Protein AF-A0A1S9P8V3-F1 (afdb_monomer_lite)

Sequence (196 aa):
MLFIDELNHFLSVHHIDFFKDIILPGITLDKVIALTALIYAIRSYIANSKLARINFSYQINNAHRDIWSKTYNDTGLKEVTNPNADITNITKEQRRFVVFILLNNEISYDAFIKGIHDYTLASQKDTGDFFNLPIPDAVWSVAKEYYEPEFVTFIDGTKSLAKLKNFKPKSLRQKIFYRLRSKVRKILLKLGNRLK

Foldseek 3Di:
DVVVVVVVVVCVVVVVVVVVVVPDPPDDPVNVVVVVVVVVVVVVVVVVLLVQLVVLVVVLVVLVCVLVVVCVVDVLCVLLVDLPRDQVDQDPVNLVSLVSVLVSLVSQVVCVLVVSHPCDLVNLLVLLSSCLRRSSVSSCVVCVVVDDPVSNCSSVQSVDPVNSVPDDNPDPVVVVVVVVVVVVVVVVVVVVVVVD

Structure (mmCIF, N/CA/C/O backbone):
data_AF-A0A1S9P8V3-F1
#
_entry.id   AF-A0A1S9P8V3-F1
#
loop_
_atom_site.group_PDB
_atom_site.id
_atom_site.type_symbol
_atom_site.label_atom_id
_atom_site.label_alt_id
_atom_site.label_comp_id
_atom_site.label_asym_id
_atom_site.label_entity_id
_atom_site.label_seq_id
_atom_site.pdbx_PDB_ins_code
_atom_site.Cartn_x
_atom_site.Cartn_y
_atom_site.Cartn_z
_atom_site.occupancy
_atom_site.B_iso_or_equiv
_atom_site.auth_seq_id
_atom_site.auth_comp_id
_atom_site.auth_asym_id
_atom_site.auth_atom_id
_atom_site.pdbx_PDB_model_num
ATOM 1 N N . MET A 1 1 ? 0.474 -3.107 -51.330 1.00 48.47 1 MET A N 1
ATOM 2 C CA . MET A 1 1 ? 0.935 -2.109 -52.317 1.00 48.47 1 MET A CA 1
ATOM 3 C C . MET A 1 1 ? 0.807 -0.689 -51.763 1.00 48.47 1 MET A C 1
ATOM 5 O O . MET A 1 1 ? 1.818 -0.016 -51.704 1.00 48.47 1 MET A O 1
ATOM 9 N N . LEU A 1 2 ? -0.342 -0.309 -51.184 1.00 47.53 2 LEU A N 1
ATOM 10 C CA . LEU A 1 2 ? -0.591 1.012 -50.563 1.00 47.53 2 LEU A CA 1
ATOM 11 C C . LEU A 1 2 ? 0.429 1.485 -49.498 1.00 47.53 2 LEU A C 1
ATOM 13 O O . LEU A 1 2 ? 0.776 2.658 -49.471 1.00 47.53 2 LEU A O 1
ATOM 17 N N . PHE A 1 3 ? 0.969 0.588 -48.665 1.00 39.34 3 PHE A N 1
ATOM 18 C CA . PHE A 1 3 ? 1.933 0.966 -47.616 1.00 39.34 3 PHE A CA 1
ATOM 19 C C . PHE A 1 3 ? 3.312 1.375 -48.165 1.00 39.34 3 PHE A C 1
ATOM 21 O O . PHE A 1 3 ? 4.031 2.134 -47.526 1.00 39.34 3 PHE A O 1
ATOM 28 N N . ILE A 1 4 ? 3.692 0.874 -49.346 1.00 47.56 4 ILE A N 1
ATOM 29 C CA . ILE A 1 4 ? 4.976 1.211 -49.982 1.00 47.56 4 ILE A CA 1
ATOM 30 C C . ILE A 1 4 ? 4.897 2.613 -50.600 1.00 47.56 4 ILE A C 1
ATOM 32 O O . ILE A 1 4 ? 5.858 3.373 -50.511 1.00 47.56 4 ILE A O 1
ATOM 36 N N . ASP A 1 5 ? 3.740 2.983 -51.150 1.00 52.56 5 ASP A N 1
ATOM 37 C CA . ASP A 1 5 ? 3.532 4.289 -51.779 1.00 52.56 5 ASP A CA 1
ATOM 38 C C . ASP A 1 5 ? 3.414 5.418 -50.742 1.00 52.56 5 ASP A C 1
ATOM 40 O O . ASP A 1 5 ? 4.026 6.473 -50.912 1.00 52.56 5 ASP A O 1
ATOM 44 N N . GLU A 1 6 ? 2.733 5.178 -49.613 1.00 52.50 6 GLU A N 1
ATOM 45 C CA . GLU A 1 6 ? 2.702 6.125 -48.486 1.00 52.50 6 GLU A CA 1
ATOM 46 C C . GLU A 1 6 ? 4.087 6.312 -47.850 1.00 52.50 6 GLU A C 1
ATOM 48 O O . GLU A 1 6 ? 4.472 7.434 -47.507 1.00 52.50 6 GLU A O 1
ATOM 53 N N . LEU A 1 7 ? 4.874 5.234 -47.748 1.00 48.69 7 LEU A N 1
ATOM 54 C CA . LEU A 1 7 ? 6.244 5.296 -47.243 1.00 48.69 7 LEU A CA 1
ATOM 55 C C . LEU A 1 7 ? 7.149 6.080 -48.204 1.00 48.69 7 LEU A C 1
ATOM 57 O O . LEU A 1 7 ? 7.902 6.943 -47.763 1.00 48.69 7 LEU A O 1
ATOM 61 N N . ASN A 1 8 ? 7.047 5.845 -49.513 1.00 52.22 8 ASN A N 1
ATOM 62 C CA . ASN A 1 8 ? 7.826 6.574 -50.517 1.00 52.22 8 ASN A CA 1
ATOM 63 C C . ASN A 1 8 ? 7.486 8.069 -50.543 1.00 52.22 8 ASN A C 1
ATOM 65 O O . ASN A 1 8 ? 8.391 8.897 -50.649 1.00 52.22 8 ASN A O 1
ATOM 69 N N . HIS A 1 9 ? 6.209 8.422 -50.380 1.00 63.12 9 HIS A N 1
ATOM 70 C CA . HIS A 1 9 ? 5.783 9.816 -50.287 1.00 63.12 9 HIS A CA 1
ATOM 71 C C . HIS A 1 9 ? 6.314 10.494 -49.015 1.00 63.12 9 HIS A C 1
ATOM 73 O O . HIS A 1 9 ? 6.874 11.586 -49.079 1.00 63.12 9 HIS A O 1
ATOM 79 N N . PHE A 1 10 ? 6.234 9.825 -47.860 1.00 58.25 10 PHE A N 1
ATOM 80 C CA . PHE A 1 10 ? 6.794 10.336 -46.605 1.00 58.25 10 PHE A CA 1
ATOM 81 C C . PHE A 1 10 ? 8.318 10.542 -46.689 1.00 58.25 10 PHE A C 1
ATOM 83 O O . PHE A 1 10 ? 8.845 11.557 -46.229 1.00 58.25 10 PHE A O 1
ATOM 90 N N . LEU A 1 11 ? 9.034 9.607 -47.321 1.00 54.47 11 LEU A N 1
ATOM 91 C CA . LEU A 1 11 ? 10.485 9.684 -47.496 1.00 54.47 11 LEU A CA 1
ATOM 92 C C . LEU A 1 11 ? 10.908 10.799 -48.472 1.00 54.47 11 LEU A C 1
ATOM 94 O O . LEU A 1 11 ? 11.937 11.441 -48.238 1.00 54.47 11 LEU A O 1
ATOM 98 N N . SER A 1 12 ? 10.113 11.079 -49.516 1.00 60.66 12 SER A N 1
ATOM 99 C CA . SER A 1 12 ? 10.387 12.177 -50.457 1.00 60.66 12 SER A CA 1
ATOM 100 C C . SER A 1 12 ? 10.084 13.552 -49.858 1.00 60.66 12 SER A C 1
ATOM 102 O O . SER A 1 12 ? 10.821 14.504 -50.102 1.00 60.66 12 SER A O 1
ATOM 104 N N . VAL A 1 13 ? 9.027 13.663 -49.044 1.00 65.25 13 VAL A N 1
ATOM 105 C CA . VAL A 1 13 ? 8.622 14.915 -48.376 1.00 65.25 13 VAL A CA 1
ATOM 106 C C . VAL A 1 13 ? 9.644 15.358 -47.320 1.00 65.25 13 VAL A C 1
ATOM 108 O O . VAL A 1 13 ? 9.805 16.552 -47.079 1.00 65.25 13 VAL A O 1
ATOM 111 N N . HIS A 1 14 ? 10.383 14.421 -46.720 1.00 56.38 14 HIS A N 1
ATOM 112 C CA . HIS A 1 14 ? 11.370 14.711 -45.675 1.00 56.38 14 HIS A CA 1
ATOM 113 C C . HIS A 1 14 ? 12.834 14.751 -46.155 1.00 56.38 14 HIS A C 1
ATOM 115 O O . HIS A 1 14 ? 13.737 14.717 -45.321 1.00 56.38 14 HIS A O 1
ATOM 121 N N . HIS A 1 15 ? 13.087 14.851 -47.469 1.00 54.41 15 HIS A N 1
ATOM 122 C CA . HIS A 1 15 ? 14.439 14.907 -48.058 1.00 54.41 15 HIS A CA 1
ATOM 123 C C . HIS A 1 15 ? 15.379 13.786 -47.563 1.00 54.41 15 HIS A C 1
ATOM 125 O O . HIS A 1 15 ? 16.566 14.000 -47.308 1.00 54.41 15 HIS A O 1
ATOM 131 N N . ILE A 1 16 ? 14.863 12.557 -47.447 1.00 52.81 16 ILE A N 1
ATOM 132 C CA . ILE A 1 16 ? 15.642 11.385 -47.003 1.00 52.81 16 ILE A CA 1
ATOM 133 C C . ILE A 1 16 ? 16.546 10.831 -48.131 1.00 52.81 16 ILE A C 1
ATOM 135 O O . ILE A 1 16 ? 17.280 9.868 -47.925 1.00 52.81 16 ILE A O 1
ATOM 139 N N . ASP A 1 17 ? 16.616 11.484 -49.297 1.00 53.38 17 ASP A N 1
ATOM 140 C CA . ASP A 1 17 ? 17.660 11.210 -50.301 1.00 53.38 17 ASP A CA 1
ATOM 141 C C . ASP A 1 17 ? 19.080 11.432 -49.749 1.00 53.38 17 ASP A C 1
ATOM 143 O O . ASP A 1 17 ? 20.003 10.732 -50.154 1.00 53.38 17 ASP A O 1
ATOM 147 N N . PHE A 1 18 ? 19.238 12.281 -48.725 1.00 50.50 18 PHE A N 1
ATOM 148 C CA . PHE A 1 18 ? 20.492 12.450 -47.977 1.00 50.50 18 PHE A CA 1
ATOM 149 C C . PHE A 1 18 ? 21.034 11.138 -47.382 1.00 50.50 18 PHE A C 1
ATOM 151 O O . PHE A 1 18 ? 22.241 10.971 -47.219 1.00 50.50 18 PHE A O 1
ATOM 158 N N . PHE A 1 19 ? 20.162 10.175 -47.066 1.00 47.25 19 PHE A N 1
ATOM 159 C CA . PHE A 1 19 ? 20.601 8.900 -46.509 1.00 47.25 19 PHE A CA 1
ATOM 160 C C . PHE A 1 19 ? 21.121 7.933 -47.573 1.00 47.25 19 PHE A C 1
ATOM 162 O O . PHE A 1 19 ? 21.928 7.080 -47.222 1.00 47.25 19 PHE A O 1
ATOM 169 N N . LYS A 1 20 ? 20.746 8.068 -48.855 1.00 50.69 20 LYS A N 1
ATOM 170 C CA . LYS A 1 20 ? 21.277 7.193 -49.919 1.00 50.69 20 LYS A CA 1
ATOM 171 C C . LYS A 1 20 ? 22.797 7.315 -50.051 1.00 50.69 20 LYS A C 1
ATOM 173 O O . LYS A 1 20 ? 23.456 6.295 -50.215 1.00 50.69 20 LYS A O 1
ATOM 178 N N . ASP A 1 21 ? 23.332 8.519 -49.863 1.00 51.75 21 ASP A N 1
ATOM 179 C CA . ASP A 1 21 ? 24.773 8.796 -49.952 1.00 51.75 21 ASP A CA 1
ATOM 180 C C . ASP A 1 21 ? 25.533 8.523 -48.636 1.00 51.75 21 ASP A C 1
ATOM 182 O O . ASP A 1 21 ? 26.761 8.455 -48.623 1.00 51.75 21 ASP A O 1
ATOM 186 N N . ILE A 1 22 ? 24.817 8.337 -47.518 1.00 51.00 22 ILE A N 1
ATOM 187 C CA . ILE A 1 22 ? 25.381 8.073 -46.175 1.00 51.00 22 ILE A CA 1
ATOM 188 C C . ILE A 1 22 ? 25.312 6.590 -45.795 1.00 51.00 22 ILE A C 1
ATOM 190 O O . ILE A 1 22 ? 26.001 6.138 -44.873 1.00 51.00 22 ILE A O 1
ATOM 194 N N . ILE A 1 23 ? 24.496 5.804 -46.497 1.00 51.72 23 ILE A N 1
ATOM 195 C CA . ILE A 1 23 ? 24.430 4.359 -46.308 1.00 51.72 23 ILE A CA 1
ATOM 196 C C . ILE A 1 23 ? 25.767 3.760 -46.759 1.00 51.72 23 ILE A C 1
ATOM 198 O O . ILE A 1 23 ? 26.072 3.673 -47.945 1.00 51.72 23 ILE A O 1
ATOM 202 N N . LEU A 1 24 ? 26.569 3.350 -45.770 1.00 54.28 24 LEU A N 1
ATOM 203 C CA . LEU A 1 24 ? 27.807 2.593 -45.953 1.00 54.28 24 LEU A CA 1
ATOM 204 C C . LEU A 1 24 ? 27.615 1.518 -47.041 1.00 54.28 24 LEU A C 1
ATOM 206 O O . LEU A 1 24 ? 26.623 0.777 -46.976 1.00 54.28 24 LEU A O 1
ATOM 210 N N . PRO A 1 25 ? 28.543 1.385 -48.007 1.00 56.62 25 PRO A N 1
ATOM 211 C CA . PRO A 1 25 ? 28.417 0.390 -49.065 1.00 56.62 25 PRO A CA 1
ATOM 212 C C . PRO A 1 25 ? 28.226 -1.006 -48.449 1.00 56.62 25 PRO A C 1
ATOM 214 O O . PRO A 1 25 ? 29.063 -1.477 -47.681 1.00 56.62 25 PRO A O 1
ATOM 217 N N . GLY A 1 26 ? 27.089 -1.647 -48.751 1.00 64.81 26 GLY A N 1
ATOM 218 C CA . GLY A 1 26 ? 26.729 -2.987 -48.258 1.00 64.81 26 GLY A CA 1
ATOM 219 C C . GLY A 1 26 ? 25.525 -3.069 -47.302 1.00 64.81 26 GLY A C 1
ATOM 220 O O . GLY A 1 26 ? 25.097 -4.177 -46.955 1.00 64.81 26 GLY A O 1
ATOM 221 N N . ILE A 1 27 ? 24.929 -1.944 -46.887 1.00 68.50 27 ILE A N 1
ATOM 222 C CA . ILE A 1 27 ? 23.675 -1.941 -46.111 1.00 68.50 27 ILE A CA 1
ATOM 223 C C . ILE A 1 27 ? 22.489 -1.696 -47.057 1.00 68.50 27 ILE A C 1
ATOM 225 O O . ILE A 1 27 ? 22.424 -0.682 -47.737 1.00 68.50 27 ILE A O 1
ATOM 229 N N . THR A 1 28 ? 21.536 -2.631 -47.113 1.00 81.94 28 THR A N 1
ATOM 230 C CA . THR A 1 28 ? 20.320 -2.494 -47.932 1.00 81.94 28 THR A CA 1
ATOM 231 C C . THR A 1 28 ? 19.285 -1.597 -47.245 1.00 81.94 28 THR A C 1
ATOM 233 O O . THR A 1 28 ? 19.220 -1.556 -46.014 1.00 81.94 28 THR A O 1
ATOM 236 N N . LEU A 1 29 ? 18.445 -0.908 -48.027 1.00 77.75 29 LEU A N 1
ATOM 237 C CA . LEU A 1 29 ? 17.371 -0.035 -47.526 1.00 77.75 29 LEU A CA 1
ATOM 238 C C . LEU A 1 29 ? 16.463 -0.749 -46.506 1.00 77.75 29 LEU A C 1
ATOM 240 O O . LEU A 1 29 ? 16.144 -0.185 -45.460 1.00 77.75 29 LEU A O 1
ATOM 244 N N . ASP A 1 30 ? 16.149 -2.024 -46.744 1.00 76.75 30 ASP A N 1
ATOM 245 C CA . ASP A 1 30 ? 15.343 -2.850 -45.836 1.00 76.75 30 ASP A CA 1
ATOM 246 C C . ASP A 1 30 ? 15.961 -2.973 -44.437 1.00 76.75 30 ASP A C 1
ATOM 248 O O . ASP A 1 30 ? 15.248 -2.957 -43.434 1.00 76.75 30 ASP A O 1
ATOM 252 N N . LYS A 1 31 ? 17.299 -3.043 -44.340 1.00 76.81 31 LYS A N 1
ATOM 253 C CA . LYS A 1 31 ? 18.004 -3.092 -43.048 1.00 76.81 31 LYS A CA 1
ATOM 254 C C . LYS A 1 31 ? 17.884 -1.765 -42.303 1.00 76.81 31 LYS A C 1
ATOM 256 O O . LYS A 1 31 ? 17.758 -1.774 -41.080 1.00 76.81 31 LYS A O 1
ATOM 261 N N . VAL A 1 32 ? 17.901 -0.640 -43.021 1.00 79.94 32 VAL A N 1
ATOM 262 C CA . VAL A 1 32 ? 17.713 0.694 -42.432 1.00 79.94 32 VAL A CA 1
ATOM 263 C C . VAL A 1 32 ? 16.287 0.837 -41.900 1.00 79.94 32 VAL A C 1
ATOM 265 O O . VAL A 1 32 ? 16.118 1.241 -40.753 1.00 79.94 32 VAL A O 1
ATOM 268 N N . ILE A 1 33 ? 15.278 0.431 -42.677 1.00 82.62 33 ILE A N 1
ATOM 269 C CA . ILE A 1 33 ? 13.864 0.446 -42.262 1.00 82.62 33 ILE A CA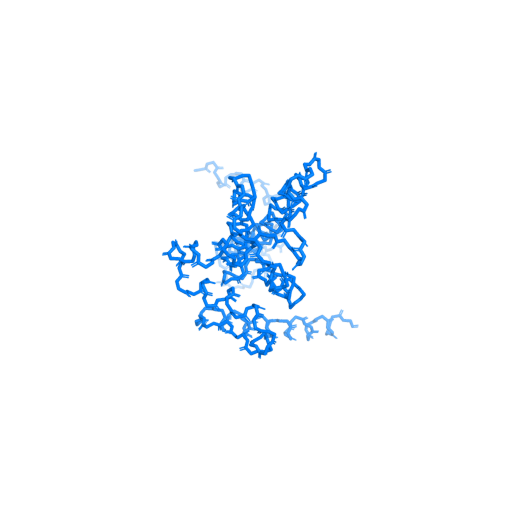 1
ATOM 270 C C . ILE A 1 33 ? 13.634 -0.471 -41.053 1.00 82.62 33 ILE A C 1
ATOM 272 O O . ILE A 1 33 ? 13.001 -0.073 -40.076 1.00 82.62 33 ILE A O 1
ATOM 276 N N . ALA A 1 34 ? 14.181 -1.690 -41.073 1.00 82.38 34 ALA A N 1
ATOM 277 C CA . ALA A 1 34 ? 14.064 -2.615 -39.949 1.00 82.38 34 ALA A CA 1
ATOM 278 C C . ALA A 1 34 ? 14.708 -2.045 -38.674 1.00 82.38 34 ALA A C 1
ATOM 280 O O . ALA A 1 34 ? 14.136 -2.144 -37.586 1.00 82.38 34 ALA A O 1
ATOM 281 N N . LEU A 1 35 ? 15.876 -1.405 -38.799 1.00 81.38 35 LEU A N 1
ATOM 282 C CA . LEU A 1 35 ? 16.569 -0.785 -37.672 1.00 81.38 35 LEU A CA 1
ATOM 283 C C . LEU A 1 35 ? 15.791 0.411 -37.106 1.00 81.38 35 LEU A C 1
ATOM 285 O O . LEU A 1 35 ? 15.656 0.525 -35.887 1.00 81.38 35 LEU A O 1
ATOM 289 N N . THR A 1 36 ? 15.257 1.289 -37.957 1.00 79.62 36 THR A N 1
ATOM 290 C CA . THR A 1 36 ? 14.471 2.448 -37.506 1.00 79.62 36 THR A CA 1
ATOM 291 C C . THR A 1 36 ? 13.159 2.019 -36.854 1.00 79.62 36 THR A C 1
ATOM 293 O O . THR A 1 36 ? 12.837 2.514 -35.771 1.00 79.62 36 THR A O 1
ATOM 296 N N . ALA A 1 37 ? 12.453 1.040 -37.429 1.00 85.00 37 ALA A N 1
ATOM 297 C CA . ALA A 1 37 ? 11.252 0.454 -36.837 1.00 85.00 37 ALA A CA 1
ATOM 298 C C . ALA A 1 37 ? 11.545 -0.182 -35.469 1.00 85.00 37 ALA A C 1
ATOM 300 O O . ALA A 1 37 ? 10.805 0.044 -34.509 1.00 85.00 37 ALA A O 1
ATOM 301 N N . LEU A 1 38 ? 12.661 -0.910 -35.338 1.00 84.50 38 LEU A N 1
ATOM 302 C CA . LEU A 1 38 ? 13.085 -1.502 -34.069 1.00 84.50 38 LEU A CA 1
ATOM 303 C C . LEU A 1 38 ? 13.387 -0.430 -33.011 1.00 84.50 38 LEU A C 1
ATOM 305 O O . LEU A 1 38 ? 12.933 -0.540 -31.871 1.00 84.50 38 LEU A O 1
ATOM 309 N N . ILE A 1 39 ? 14.110 0.633 -33.376 1.00 83.31 39 ILE A N 1
ATOM 310 C CA . ILE A 1 39 ? 14.402 1.753 -32.468 1.00 83.31 39 ILE A CA 1
ATOM 311 C C . ILE A 1 39 ? 13.103 2.438 -32.026 1.00 83.31 39 ILE A C 1
ATOM 313 O O . ILE A 1 39 ? 12.933 2.718 -30.835 1.00 83.31 39 ILE A O 1
ATOM 317 N N . TYR A 1 40 ? 12.175 2.684 -32.954 1.00 90.06 40 TYR A N 1
ATOM 318 C CA . TYR A 1 40 ? 10.876 3.274 -32.644 1.00 90.06 40 TYR A CA 1
ATOM 319 C C . TYR A 1 40 ? 10.061 2.382 -31.700 1.00 90.06 40 TYR A C 1
ATOM 321 O O . TYR A 1 40 ? 9.584 2.866 -30.673 1.00 90.06 40 TYR A O 1
ATOM 329 N N . ALA A 1 41 ? 9.973 1.078 -31.979 1.00 86.81 41 ALA A N 1
ATOM 330 C CA . ALA A 1 41 ? 9.270 0.113 -31.138 1.00 86.81 41 ALA A CA 1
ATOM 331 C C . ALA A 1 41 ? 9.847 0.074 -29.714 1.00 86.81 41 ALA A C 1
ATOM 333 O O . ALA A 1 41 ? 9.096 0.133 -28.740 1.00 86.81 41 ALA A O 1
ATOM 334 N N . ILE A 1 42 ? 11.178 0.072 -29.573 1.00 82.44 42 ILE A N 1
ATOM 335 C CA . ILE A 1 42 ? 11.845 0.125 -28.265 1.00 82.44 42 ILE A CA 1
ATOM 336 C C . ILE A 1 42 ? 11.508 1.430 -27.529 1.00 82.44 42 ILE A C 1
ATOM 338 O O . ILE A 1 42 ? 11.153 1.398 -26.348 1.00 82.44 42 ILE A O 1
ATOM 342 N N . ARG A 1 43 ? 11.592 2.591 -28.197 1.00 83.50 43 ARG A N 1
ATOM 343 C CA . ARG A 1 43 ? 11.261 3.887 -27.573 1.00 83.50 43 ARG A CA 1
ATOM 344 C C . ARG A 1 43 ? 9.794 3.960 -27.162 1.00 83.50 43 ARG A C 1
ATOM 346 O O . ARG A 1 43 ? 9.514 4.404 -26.049 1.00 83.50 43 ARG A O 1
ATOM 353 N N . SER A 1 44 ? 8.893 3.499 -28.026 1.00 83.31 44 SER A N 1
ATOM 354 C CA . SER A 1 44 ? 7.455 3.429 -27.769 1.00 83.31 44 SER A CA 1
ATOM 355 C C . SER A 1 44 ? 7.157 2.530 -26.568 1.00 83.31 44 SER A C 1
ATOM 357 O O . SER A 1 44 ? 6.507 2.964 -25.620 1.00 83.31 44 SER A O 1
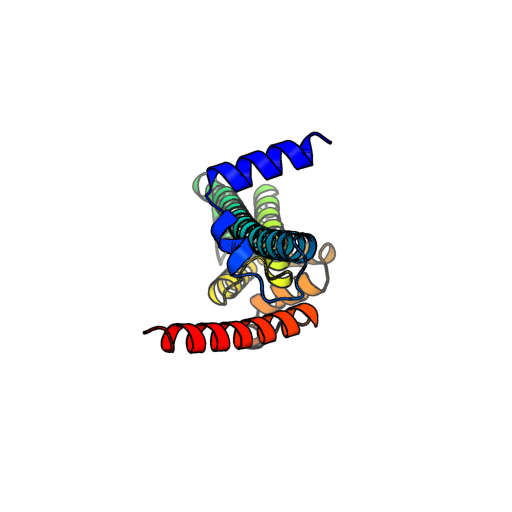ATOM 359 N N . TYR A 1 45 ? 7.750 1.334 -26.515 1.00 82.50 45 TYR A N 1
ATOM 360 C CA . TYR A 1 45 ? 7.617 0.420 -25.380 1.00 82.50 45 TYR A CA 1
ATOM 361 C C . TYR A 1 45 ? 8.100 1.043 -24.060 1.00 82.50 45 TYR A C 1
ATOM 363 O O . TYR A 1 45 ? 7.418 0.954 -23.034 1.00 82.50 45 TYR A O 1
ATOM 371 N N . ILE A 1 46 ? 9.254 1.722 -24.073 1.00 76.94 46 ILE A N 1
ATOM 372 C CA . ILE A 1 46 ? 9.792 2.410 -22.889 1.00 76.94 46 ILE A CA 1
ATOM 373 C C . ILE A 1 46 ? 8.873 3.558 -22.452 1.00 76.94 46 ILE A C 1
ATOM 375 O O . ILE A 1 46 ? 8.624 3.716 -21.255 1.00 76.94 46 ILE A O 1
ATOM 379 N N . ALA A 1 47 ? 8.385 4.372 -23.390 1.00 78.69 47 ALA A N 1
ATOM 380 C CA . ALA A 1 47 ? 7.482 5.482 -23.098 1.00 78.69 47 ALA A CA 1
ATOM 381 C C . ALA A 1 47 ? 6.149 4.982 -22.525 1.00 78.69 47 ALA A C 1
ATOM 383 O O . ALA A 1 47 ? 5.725 5.453 -21.469 1.00 78.69 47 ALA A O 1
ATOM 384 N N . ASN A 1 48 ? 5.554 3.964 -23.148 1.00 82.75 48 ASN A N 1
ATOM 385 C CA . ASN A 1 48 ? 4.308 3.358 -22.692 1.00 82.75 48 ASN A CA 1
ATOM 386 C C . ASN A 1 48 ? 4.456 2.745 -21.291 1.00 82.75 48 ASN A C 1
ATOM 388 O O . ASN A 1 48 ? 3.627 2.967 -20.413 1.00 82.75 48 ASN A O 1
ATOM 392 N N . SER A 1 49 ? 5.579 2.069 -21.030 1.00 78.44 49 SER A N 1
ATOM 393 C CA . SER A 1 49 ? 5.890 1.533 -19.700 1.00 78.44 49 SER A CA 1
ATOM 394 C C . SER A 1 49 ? 5.986 2.634 -18.636 1.00 78.44 49 SER A C 1
ATOM 396 O O . SER A 1 49 ? 5.561 2.434 -17.500 1.00 78.44 49 SER A O 1
ATOM 398 N N . LYS A 1 50 ? 6.533 3.812 -18.968 1.00 77.94 50 LYS A N 1
ATOM 399 C CA . LYS A 1 50 ? 6.579 4.954 -18.036 1.00 77.94 50 LYS A CA 1
ATOM 400 C C . LYS A 1 50 ? 5.188 5.522 -17.761 1.00 77.94 50 LYS A C 1
ATOM 402 O O . LYS A 1 50 ? 4.875 5.773 -16.600 1.00 77.94 50 LYS A O 1
ATOM 407 N N . LEU A 1 51 ? 4.369 5.698 -18.798 1.00 82.81 51 LEU A N 1
ATOM 408 C CA . LEU A 1 51 ? 2.999 6.195 -18.655 1.00 82.81 51 LEU A CA 1
ATOM 409 C C . LEU A 1 51 ? 2.148 5.249 -17.809 1.00 82.81 51 LEU A C 1
ATOM 411 O O . LEU A 1 51 ? 1.491 5.702 -16.877 1.00 82.81 51 LEU A O 1
ATOM 415 N N . ALA A 1 52 ? 2.244 3.939 -18.049 1.00 81.00 52 ALA A N 1
ATOM 416 C CA . ALA A 1 52 ? 1.570 2.939 -17.230 1.00 81.00 52 ALA A CA 1
ATOM 417 C C . ALA A 1 52 ? 1.937 3.089 -15.745 1.00 81.00 52 ALA A C 1
ATOM 419 O O . ALA A 1 52 ? 1.055 3.135 -14.895 1.00 81.00 52 ALA A O 1
ATOM 420 N N . ARG A 1 53 ? 3.225 3.255 -15.416 1.00 82.94 53 ARG A N 1
ATOM 421 C CA . ARG A 1 53 ? 3.681 3.441 -14.023 1.00 82.94 53 ARG A CA 1
ATOM 422 C C . ARG A 1 53 ? 3.125 4.699 -13.360 1.00 82.94 53 ARG A C 1
ATOM 424 O O . ARG A 1 53 ? 2.755 4.653 -12.185 1.00 82.94 53 ARG A O 1
ATOM 431 N N . ILE A 1 54 ? 3.082 5.809 -14.097 1.00 83.69 54 ILE A N 1
ATOM 432 C CA . ILE A 1 54 ? 2.508 7.070 -13.612 1.00 83.69 54 ILE A CA 1
ATOM 433 C C . ILE A 1 54 ? 1.011 6.887 -13.361 1.00 83.69 54 ILE A C 1
ATOM 435 O O . ILE A 1 54 ? 0.542 7.194 -12.268 1.00 83.69 54 ILE A O 1
ATOM 439 N N . ASN A 1 55 ? 0.291 6.306 -14.322 1.00 87.38 55 ASN A N 1
ATOM 440 C CA . ASN A 1 55 ? -1.144 6.058 -14.213 1.00 87.38 55 ASN A CA 1
ATOM 441 C C . ASN A 1 55 ? -1.477 5.130 -13.042 1.00 87.38 55 ASN A C 1
ATOM 443 O O . ASN A 1 55 ? -2.371 5.446 -12.265 1.00 87.38 55 ASN A O 1
ATOM 447 N N . PHE A 1 56 ? -0.732 4.038 -12.854 1.00 86.69 56 PHE A N 1
ATOM 448 C CA . PHE A 1 56 ? -0.919 3.145 -11.706 1.00 86.69 56 PHE A CA 1
ATOM 449 C C . PHE A 1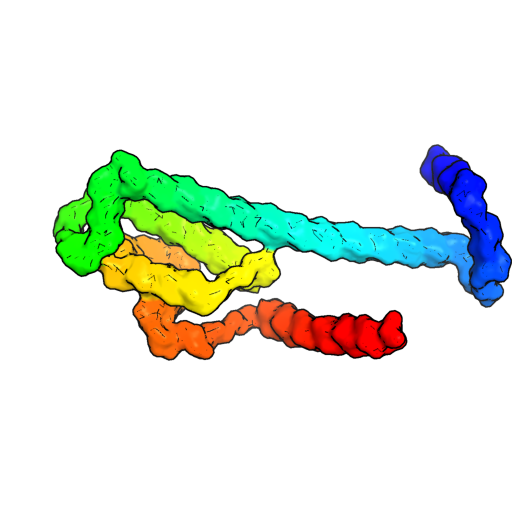 56 ? -0.690 3.863 -10.377 1.00 86.69 56 PHE A C 1
ATOM 451 O O . PHE A 1 56 ? -1.496 3.734 -9.462 1.00 86.69 56 PHE A O 1
ATOM 458 N N . SER A 1 57 ? 0.378 4.657 -10.272 1.00 84.44 57 SER A N 1
ATOM 459 C CA . SER A 1 57 ? 0.654 5.413 -9.043 1.00 84.44 57 SER A CA 1
ATOM 460 C C . SER A 1 57 ? -0.432 6.457 -8.765 1.00 84.44 57 SER A C 1
ATOM 462 O O . SER A 1 57 ? -0.808 6.663 -7.616 1.00 84.44 57 SER A O 1
ATOM 464 N N . TYR A 1 58 ? -0.966 7.092 -9.811 1.00 87.69 58 TYR A N 1
ATOM 465 C CA . TYR A 1 58 ? -2.086 8.022 -9.697 1.00 87.69 58 TYR A CA 1
ATOM 466 C C . TYR A 1 58 ? -3.371 7.316 -9.240 1.00 87.69 58 TYR A C 1
ATOM 468 O O . TYR A 1 58 ? -4.031 7.795 -8.324 1.00 87.69 58 TYR A O 1
ATOM 476 N N . GLN A 1 59 ? -3.685 6.148 -9.806 1.00 90.44 59 GLN A N 1
ATOM 477 C CA . GLN A 1 59 ? -4.852 5.350 -9.415 1.00 90.44 59 GLN A CA 1
ATOM 478 C C . GLN A 1 59 ? -4.772 4.875 -7.959 1.00 90.44 59 GLN A C 1
ATOM 480 O O . GLN A 1 59 ? -5.743 5.040 -7.227 1.00 90.44 59 GLN A O 1
ATOM 485 N N . ILE A 1 60 ? -3.616 4.364 -7.516 1.00 88.56 60 ILE A N 1
ATOM 486 C CA . ILE A 1 60 ? -3.386 3.970 -6.114 1.00 88.56 60 ILE A CA 1
ATOM 487 C C . ILE A 1 60 ? -3.595 5.169 -5.179 1.00 88.56 60 ILE A C 1
ATOM 489 O O . ILE A 1 60 ? -4.289 5.068 -4.170 1.00 88.56 60 ILE A O 1
ATOM 493 N N . ASN A 1 61 ? -3.033 6.329 -5.525 1.00 87.44 61 ASN A N 1
ATOM 494 C CA . ASN A 1 61 ? -3.172 7.531 -4.705 1.00 87.44 61 ASN A CA 1
ATOM 495 C C . ASN A 1 61 ? -4.614 8.047 -4.652 1.00 87.44 61 ASN A C 1
ATOM 497 O O . ASN A 1 61 ? -5.051 8.503 -3.596 1.00 87.44 61 ASN A O 1
ATOM 501 N N . ASN A 1 62 ? -5.346 7.989 -5.764 1.00 91.56 62 ASN A N 1
ATOM 502 C CA . ASN A 1 62 ? -6.752 8.378 -5.794 1.00 91.56 62 ASN A CA 1
ATOM 503 C C . ASN A 1 62 ? -7.602 7.426 -4.955 1.00 91.56 62 ASN A C 1
ATOM 505 O O . ASN A 1 62 ? -8.328 7.899 -4.092 1.00 91.56 62 ASN A O 1
ATOM 509 N N . ALA A 1 63 ? -7.434 6.111 -5.115 1.00 90.25 63 ALA A N 1
ATOM 510 C CA . ALA A 1 63 ? -8.134 5.123 -4.298 1.00 90.25 63 ALA A CA 1
ATOM 511 C C . ALA A 1 63 ? -7.859 5.338 -2.801 1.00 90.25 63 ALA A C 1
ATOM 513 O O . ALA A 1 63 ? -8.785 5.358 -1.993 1.00 90.25 63 ALA A O 1
ATOM 514 N N . HIS A 1 64 ? -6.601 5.589 -2.433 1.00 89.50 64 HIS A N 1
ATOM 515 C CA . HIS A 1 64 ? -6.230 5.926 -1.063 1.00 89.50 64 HIS A CA 1
ATOM 516 C C . HIS A 1 64 ? -6.951 7.188 -0.564 1.00 89.50 64 HIS A C 1
ATOM 518 O O . HIS A 1 64 ? -7.561 7.168 0.504 1.00 89.50 64 HIS A O 1
ATOM 524 N N . ARG A 1 65 ? -6.925 8.283 -1.337 1.00 89.56 65 ARG A N 1
ATOM 525 C CA . ARG A 1 65 ? -7.631 9.528 -0.991 1.00 89.56 65 ARG A CA 1
ATOM 526 C C . ARG A 1 65 ? -9.131 9.311 -0.852 1.00 89.56 65 ARG A C 1
ATOM 528 O O . ARG A 1 65 ? -9.703 9.801 0.112 1.00 89.56 65 ARG A O 1
ATOM 535 N N . ASP A 1 66 ? -9.746 8.565 -1.760 1.00 91.50 66 ASP A N 1
ATOM 536 C CA . ASP A 1 66 ? -11.178 8.278 -1.743 1.00 91.50 66 ASP A CA 1
ATOM 537 C C . ASP A 1 66 ? -11.567 7.472 -0.505 1.00 91.50 66 ASP A C 1
ATOM 539 O O . ASP A 1 66 ? -12.569 7.785 0.139 1.00 91.50 66 ASP A O 1
ATOM 543 N N . ILE A 1 67 ? -10.760 6.477 -0.120 1.00 90.38 67 ILE A N 1
ATOM 544 C CA . ILE A 1 67 ? -10.975 5.720 1.116 1.00 90.38 67 ILE A CA 1
ATOM 545 C C . ILE A 1 67 ? -10.886 6.658 2.321 1.00 90.38 67 ILE A C 1
ATOM 547 O O . ILE A 1 67 ? -11.843 6.745 3.090 1.00 90.38 67 ILE A O 1
ATOM 551 N N . TRP A 1 68 ? -9.787 7.402 2.461 1.00 89.44 68 TRP A N 1
ATOM 552 C CA . TRP A 1 68 ? -9.584 8.301 3.599 1.00 89.44 68 TRP A CA 1
ATOM 553 C C . TRP A 1 68 ? -10.571 9.463 3.638 1.00 89.44 68 TRP A C 1
ATOM 555 O O . TRP A 1 68 ? -10.930 9.916 4.716 1.00 89.44 68 TRP A O 1
ATOM 565 N N . SER A 1 69 ? -11.093 9.903 2.494 1.00 89.94 69 SER A N 1
ATOM 566 C CA . SER A 1 69 ? -12.111 10.955 2.448 1.00 89.94 69 SER A CA 1
ATOM 567 C C . SER A 1 69 ? -13.355 10.599 3.272 1.00 89.94 69 SER A C 1
ATOM 569 O O . SER A 1 69 ? -13.995 11.478 3.851 1.00 89.94 69 SER A O 1
ATOM 571 N N . LYS A 1 70 ? -13.661 9.299 3.394 1.00 84.81 70 LYS A N 1
ATOM 572 C CA . LYS A 1 70 ? -14.815 8.797 4.147 1.00 84.81 70 LYS A CA 1
ATOM 573 C C . LYS A 1 70 ? -14.679 9.036 5.651 1.00 84.81 70 LYS A C 1
ATOM 575 O O . LYS A 1 70 ? -15.695 9.235 6.309 1.00 84.81 70 LYS A O 1
ATOM 580 N N . THR A 1 71 ? -13.460 9.081 6.194 1.00 82.25 71 THR A N 1
ATOM 581 C CA . THR A 1 71 ? -13.246 9.295 7.638 1.00 82.25 71 THR A CA 1
ATOM 582 C C . THR A 1 71 ? -13.509 10.736 8.073 1.00 82.25 71 THR A C 1
ATOM 584 O O . THR A 1 71 ? -13.811 10.978 9.241 1.00 82.25 71 THR A O 1
ATOM 587 N N . TYR A 1 72 ? -13.442 11.704 7.152 1.00 75.94 72 TYR A N 1
ATOM 588 C CA . TYR A 1 72 ? -13.754 13.100 7.470 1.00 75.94 72 TYR A CA 1
ATOM 589 C C . TYR A 1 72 ? -15.251 13.328 7.694 1.00 75.94 72 TYR A C 1
ATOM 591 O O . TYR A 1 72 ? -15.617 14.155 8.530 1.00 75.94 72 TYR A O 1
ATOM 599 N N . ASN A 1 73 ? -16.098 12.579 6.984 1.00 77.62 73 ASN A N 1
ATOM 600 C CA . ASN A 1 73 ? -17.549 12.774 6.985 1.00 77.62 73 ASN A CA 1
ATOM 601 C C . ASN A 1 73 ? -18.292 11.857 7.970 1.00 77.62 73 ASN A C 1
ATOM 603 O O . ASN A 1 73 ? -19.424 12.161 8.333 1.00 77.62 73 ASN A O 1
ATOM 607 N N . ASP A 1 74 ? -17.670 10.761 8.413 1.00 79.88 74 ASP A N 1
ATOM 608 C CA . ASP A 1 74 ? -18.281 9.773 9.306 1.00 79.88 74 ASP A CA 1
ATOM 609 C C . ASP A 1 74 ? -17.535 9.710 10.648 1.00 79.88 74 ASP A C 1
ATOM 611 O O . ASP A 1 74 ? -16.379 9.284 10.729 1.00 79.88 74 ASP A O 1
ATOM 615 N N . THR A 1 75 ? -18.199 10.133 11.728 1.00 74.00 75 THR A N 1
ATOM 616 C CA . THR A 1 75 ? -17.630 10.103 13.082 1.00 74.00 75 THR A CA 1
ATOM 617 C C . THR A 1 75 ? -17.358 8.683 13.577 1.00 74.00 75 THR A C 1
ATOM 619 O O . THR A 1 75 ? -16.417 8.504 14.346 1.00 74.00 75 THR A O 1
ATOM 622 N N . GLY A 1 76 ? -18.094 7.671 13.099 1.00 81.12 76 GLY A N 1
ATOM 623 C CA . GLY A 1 76 ? -17.892 6.268 13.470 1.00 81.12 76 GLY A CA 1
ATOM 624 C C . GLY A 1 76 ? -16.600 5.666 12.911 1.00 81.12 76 GLY A C 1
ATOM 625 O O . GLY A 1 76 ? -16.041 4.736 13.497 1.00 81.12 76 GLY A O 1
ATOM 626 N N . LEU A 1 77 ? -16.079 6.223 11.812 1.00 87.62 77 LEU A N 1
ATOM 627 C CA . LEU A 1 77 ? -14.811 5.796 11.213 1.00 87.62 77 LEU A CA 1
ATOM 628 C C . LEU A 1 77 ? -13.585 6.448 11.860 1.00 87.62 77 LEU A C 1
ATOM 630 O O . LEU A 1 77 ? -12.484 5.913 11.732 1.00 87.62 77 LEU A O 1
ATOM 634 N N . LYS A 1 78 ? -13.751 7.556 12.593 1.00 87.62 78 LYS A N 1
ATOM 635 C CA . LYS A 1 78 ? -12.645 8.189 13.336 1.00 87.62 78 LYS A CA 1
ATOM 636 C C . LYS A 1 78 ? -12.070 7.253 14.397 1.00 87.62 78 LYS A C 1
ATOM 638 O O . LYS A 1 78 ? -10.857 7.233 14.607 1.00 87.62 78 LYS A O 1
ATOM 643 N N . GLU A 1 79 ? -12.926 6.422 14.984 1.00 90.56 79 GLU A N 1
ATOM 644 C CA . GLU A 1 79 ? -12.543 5.426 15.983 1.00 90.56 79 GLU A CA 1
ATOM 645 C C . GLU A 1 79 ? -11.543 4.396 15.436 1.00 90.56 79 GLU A C 1
ATOM 647 O O . GLU A 1 79 ? -10.693 3.916 16.176 1.00 90.56 79 GLU A O 1
ATOM 652 N N . VAL A 1 80 ? -11.552 4.111 14.123 1.00 93.06 80 VAL A N 1
ATOM 653 C CA . VAL A 1 80 ? -10.570 3.202 13.495 1.00 93.06 80 VAL A CA 1
ATOM 654 C C . VAL A 1 80 ? -9.138 3.702 13.689 1.00 93.06 80 VAL A C 1
ATOM 656 O O . VAL A 1 80 ? -8.207 2.905 13.775 1.00 93.06 80 VAL A O 1
ATOM 659 N N . THR A 1 81 ? -8.965 5.023 13.772 1.00 92.12 81 THR A N 1
ATOM 660 C CA . THR A 1 81 ? -7.666 5.661 14.002 1.00 92.12 81 THR A CA 1
ATOM 661 C C . THR A 1 81 ? -7.357 5.936 15.477 1.00 92.12 81 THR A C 1
ATOM 663 O O . THR A 1 81 ? -6.296 6.476 15.780 1.00 92.12 81 THR A O 1
ATOM 666 N N . ASN A 1 82 ? -8.259 5.586 16.402 1.00 91.75 82 ASN A N 1
ATOM 667 C CA . ASN A 1 82 ? -8.087 5.831 17.831 1.00 91.75 82 ASN A CA 1
ATOM 668 C C . ASN A 1 82 ? -7.199 4.738 18.470 1.00 91.75 82 ASN A C 1
ATOM 670 O O . ASN A 1 82 ? -7.581 3.565 18.465 1.00 91.75 82 ASN A O 1
ATOM 674 N N . PRO A 1 83 ? -6.048 5.087 19.081 1.00 93.00 83 PRO A N 1
ATOM 675 C CA . PRO A 1 83 ? -5.191 4.122 19.776 1.00 93.00 83 PRO A CA 1
ATOM 676 C C . PRO A 1 83 ? -5.852 3.439 20.981 1.00 93.00 83 PRO A C 1
ATOM 678 O O . PRO A 1 83 ? -5.379 2.393 21.411 1.00 93.00 83 PRO A O 1
ATOM 681 N N . ASN A 1 84 ? -6.928 4.022 21.520 1.00 92.19 84 ASN A N 1
ATOM 682 C CA . ASN A 1 84 ? -7.666 3.517 22.681 1.00 92.19 84 ASN A CA 1
ATOM 683 C C . ASN A 1 84 ? -9.044 2.942 22.306 1.00 92.19 84 ASN A C 1
ATOM 685 O O . ASN A 1 84 ? -9.917 2.847 23.166 1.00 92.19 84 ASN A O 1
ATOM 689 N N . ALA A 1 85 ? -9.263 2.620 21.028 1.00 91.81 85 ALA A N 1
ATOM 690 C CA . ALA A 1 85 ? -10.535 2.091 20.553 1.00 91.81 85 ALA A CA 1
ATOM 691 C C . ALA A 1 85 ? -10.897 0.752 21.218 1.00 91.81 85 ALA A C 1
ATOM 693 O O . ALA A 1 85 ? -10.047 -0.126 21.385 1.00 91.81 85 ALA A O 1
ATOM 694 N N . ASP A 1 86 ? -12.181 0.574 21.529 1.00 91.12 86 ASP A N 1
ATOM 695 C CA . ASP A 1 86 ? -12.717 -0.686 22.044 1.00 91.12 86 ASP A CA 1
ATOM 696 C C . ASP A 1 86 ? -12.888 -1.718 20.916 1.00 91.12 86 ASP A C 1
ATOM 698 O O . ASP A 1 86 ? -13.688 -1.552 19.993 1.00 91.12 86 ASP A O 1
ATOM 702 N N . ILE A 1 87 ? -12.139 -2.818 21.006 1.00 92.62 87 ILE A N 1
ATOM 703 C CA . ILE A 1 87 ? -12.153 -3.908 20.022 1.00 92.62 87 ILE A CA 1
ATOM 704 C C . ILE A 1 87 ? -13.335 -4.872 20.189 1.00 92.62 87 ILE A C 1
ATOM 706 O O . ILE A 1 87 ? -13.558 -5.713 19.317 1.00 92.62 87 ILE A O 1
ATOM 710 N N . THR A 1 88 ? -14.092 -4.788 21.287 1.00 91.44 88 THR A N 1
ATOM 711 C CA . THR A 1 88 ? -15.226 -5.694 21.538 1.00 91.44 88 THR A CA 1
ATOM 712 C C . THR A 1 88 ? -16.453 -5.349 20.693 1.00 91.44 88 THR A C 1
ATOM 714 O O . THR A 1 88 ? -17.271 -6.226 20.416 1.00 91.44 88 THR A O 1
ATOM 717 N N . ASN A 1 89 ? -16.548 -4.105 20.212 1.00 89.50 89 ASN A N 1
ATOM 718 C CA . ASN A 1 89 ? -17.689 -3.597 19.454 1.00 89.50 89 ASN A CA 1
ATOM 719 C C . ASN A 1 89 ? -17.282 -2.980 18.101 1.00 89.50 89 ASN A C 1
ATOM 721 O O . ASN A 1 89 ? -17.622 -1.840 17.786 1.00 89.50 89 ASN A O 1
ATOM 725 N N . ILE A 1 90 ? -16.544 -3.736 17.282 1.00 94.25 90 ILE A N 1
ATOM 726 C CA . ILE A 1 90 ? -16.166 -3.294 15.930 1.00 94.25 90 ILE A CA 1
ATOM 727 C C . ILE A 1 90 ? -17.391 -3.325 15.012 1.00 94.25 90 ILE A C 1
ATOM 729 O O . ILE A 1 90 ? -17.946 -4.393 14.726 1.00 94.25 90 ILE A O 1
ATOM 733 N N . THR A 1 91 ? -17.778 -2.165 14.484 1.00 94.75 91 THR A N 1
ATOM 734 C CA . THR A 1 91 ? -18.931 -2.053 13.584 1.00 94.75 91 THR A CA 1
ATOM 735 C C . THR A 1 91 ? -18.640 -2.634 12.197 1.00 94.75 91 THR A C 1
ATOM 737 O O . THR A 1 91 ? -17.491 -2.848 11.786 1.00 94.75 91 THR A O 1
ATOM 740 N N . LYS A 1 92 ? -19.699 -2.886 11.417 1.00 94.00 92 LYS A N 1
ATOM 741 C CA . LYS A 1 92 ? -19.560 -3.373 10.034 1.00 94.00 92 LYS A CA 1
ATOM 742 C C . LYS A 1 92 ? -18.858 -2.340 9.153 1.00 94.00 92 LYS A C 1
ATOM 744 O O . LYS A 1 92 ? -18.086 -2.710 8.271 1.00 94.00 92 LYS A O 1
ATOM 749 N N . GLU A 1 93 ? -19.116 -1.064 9.397 1.00 93.44 93 GLU A N 1
ATOM 750 C CA . GLU A 1 93 ? -18.574 0.079 8.671 1.00 93.44 93 GLU A CA 1
ATOM 751 C C . GLU A 1 93 ? -17.070 0.202 8.920 1.00 93.44 93 GLU A C 1
ATOM 753 O O . GLU A 1 93 ? -16.297 0.270 7.964 1.00 93.44 93 GLU A O 1
ATOM 758 N N . GLN A 1 94 ? -16.646 0.109 10.184 1.00 94.69 94 GLN A N 1
ATOM 759 C CA . GLN A 1 94 ? -15.235 0.095 10.576 1.00 94.69 94 GLN A CA 1
ATOM 760 C C . GLN A 1 94 ? -14.494 -1.085 9.944 1.00 94.69 94 GLN A C 1
ATOM 762 O O . GLN A 1 94 ? -13.446 -0.908 9.321 1.00 94.69 94 GLN A O 1
ATOM 767 N N . ARG A 1 95 ? -15.075 -2.291 10.021 1.00 95.81 95 ARG A N 1
ATOM 768 C CA . ARG A 1 95 ? -14.501 -3.486 9.388 1.00 95.81 95 ARG A CA 1
ATOM 769 C C . ARG A 1 95 ? -14.344 -3.304 7.878 1.00 95.81 95 ARG A C 1
ATOM 771 O O . ARG A 1 95 ? -13.275 -3.585 7.343 1.00 95.81 95 ARG A O 1
ATOM 778 N N . ARG A 1 96 ? -15.381 -2.823 7.184 1.00 94.38 96 ARG A N 1
ATOM 779 C CA . ARG A 1 96 ? -15.329 -2.566 5.732 1.00 94.38 96 ARG A CA 1
ATOM 780 C C . ARG A 1 96 ? -14.275 -1.526 5.376 1.00 94.38 96 ARG A C 1
ATOM 782 O O . ARG A 1 96 ? -13.565 -1.707 4.394 1.00 94.38 96 ARG A O 1
ATOM 789 N N . PHE A 1 97 ? -14.158 -0.467 6.170 1.00 95.06 97 PHE A N 1
ATOM 790 C CA . PHE A 1 97 ? -13.143 0.557 5.970 1.00 95.06 97 PHE A CA 1
ATOM 791 C C . PHE A 1 97 ? -11.727 -0.030 6.043 1.00 95.06 97 PHE A C 1
ATOM 793 O O . PHE A 1 97 ? -10.947 0.155 5.109 1.00 95.06 97 PHE A O 1
ATOM 800 N N . VAL A 1 98 ? -11.418 -0.811 7.085 1.00 96.25 98 VAL A N 1
ATOM 801 C CA . VAL A 1 98 ? -10.109 -1.477 7.205 1.00 96.25 98 VAL A CA 1
ATOM 802 C C . VAL A 1 98 ? -9.865 -2.440 6.041 1.00 96.25 98 VAL A C 1
ATOM 804 O O . VAL A 1 98 ? -8.767 -2.462 5.490 1.00 96.25 98 VAL A O 1
ATOM 807 N N . VAL A 1 99 ? -10.881 -3.192 5.607 1.00 96.06 99 VAL A N 1
ATOM 808 C CA . VAL A 1 99 ? -10.768 -4.076 4.433 1.00 96.06 99 VAL A CA 1
ATOM 809 C C . VAL A 1 99 ? -10.446 -3.288 3.159 1.00 96.06 99 VAL A C 1
ATOM 811 O O . VAL A 1 99 ? -9.602 -3.722 2.381 1.00 96.06 99 VAL A O 1
ATOM 814 N N . PHE A 1 100 ? -11.035 -2.107 2.943 1.00 94.94 100 PHE A N 1
ATOM 815 C CA . PHE A 1 100 ? -10.661 -1.270 1.797 1.00 94.94 100 PHE A CA 1
ATOM 816 C C . PHE A 1 100 ? -9.207 -0.796 1.866 1.00 94.94 100 PHE A C 1
ATOM 818 O O . PHE A 1 100 ? -8.522 -0.788 0.843 1.00 94.94 100 PHE A O 1
ATOM 825 N N . ILE A 1 101 ? -8.712 -0.458 3.059 1.00 95.38 101 ILE A N 1
ATOM 826 C CA . ILE A 1 101 ? -7.295 -0.131 3.257 1.00 95.38 101 ILE A CA 1
ATOM 827 C C . ILE A 1 101 ? -6.402 -1.348 2.972 1.00 95.38 101 ILE A C 1
ATOM 829 O O . ILE A 1 101 ? -5.361 -1.190 2.332 1.00 95.38 101 ILE A O 1
ATOM 833 N N . LEU A 1 102 ? -6.801 -2.556 3.391 1.00 96.19 102 LEU A N 1
ATOM 834 C CA . LEU A 1 102 ? -6.075 -3.797 3.092 1.00 96.19 102 LEU A CA 1
ATOM 835 C C . LEU A 1 102 ? -5.997 -4.060 1.586 1.00 96.19 102 LEU A C 1
ATOM 837 O O . LEU A 1 102 ? -4.903 -4.268 1.073 1.00 96.19 102 LEU A O 1
ATOM 841 N N . LEU A 1 103 ? -7.119 -3.966 0.866 1.00 95.00 103 LEU A N 1
ATOM 842 C CA . LEU A 1 103 ? -7.159 -4.138 -0.592 1.00 95.00 103 LEU A CA 1
ATOM 843 C C . LEU A 1 103 ? -6.284 -3.105 -1.318 1.00 95.00 103 LEU A C 1
ATOM 845 O O . LEU A 1 103 ? -5.538 -3.443 -2.235 1.00 95.00 103 LEU A O 1
ATOM 849 N N . ASN A 1 104 ? -6.321 -1.840 -0.887 1.00 94.31 104 ASN A N 1
ATOM 850 C CA . ASN A 1 104 ? -5.454 -0.807 -1.452 1.00 94.31 104 ASN A CA 1
ATOM 851 C C . ASN A 1 104 ? -3.965 -1.100 -1.186 1.00 94.31 104 ASN A C 1
ATOM 853 O O . ASN A 1 104 ? -3.120 -0.885 -2.061 1.00 94.31 104 ASN A O 1
ATOM 857 N N . ASN A 1 105 ? -3.633 -1.609 0.004 1.00 94.44 105 ASN A N 1
ATOM 858 C CA . ASN A 1 105 ? -2.271 -2.019 0.342 1.00 94.44 105 ASN A CA 1
ATOM 859 C C . ASN A 1 105 ? -1.812 -3.245 -0.446 1.00 94.44 105 ASN A C 1
ATOM 861 O O . ASN A 1 105 ? -0.666 -3.264 -0.885 1.00 94.44 105 ASN A O 1
ATOM 865 N N . GLU A 1 106 ? -2.687 -4.220 -0.679 1.00 94.88 106 GLU A N 1
ATOM 866 C CA . GLU A 1 106 ? -2.401 -5.388 -1.512 1.00 94.88 106 GLU A CA 1
ATOM 867 C C . GLU A 1 106 ? -2.064 -4.959 -2.940 1.00 94.88 106 GLU A C 1
ATOM 869 O O . GLU A 1 106 ? -0.986 -5.280 -3.430 1.00 94.88 106 GLU A O 1
ATOM 874 N N . ILE A 1 107 ? -2.901 -4.127 -3.570 1.00 93.25 107 ILE A N 1
ATOM 875 C CA . ILE A 1 107 ? -2.643 -3.591 -4.918 1.00 93.25 107 ILE A CA 1
ATOM 876 C C . ILE A 1 107 ? -1.319 -2.812 -4.960 1.00 93.25 107 ILE A C 1
ATOM 878 O O . ILE A 1 107 ? -0.536 -2.936 -5.908 1.00 93.25 107 ILE A O 1
ATOM 882 N N . SER A 1 108 ? -1.045 -2.015 -3.926 1.00 91.56 108 SER A N 1
ATOM 883 C CA . SER A 1 108 ? 0.192 -1.233 -3.821 1.00 91.56 108 SER A CA 1
ATOM 884 C C . SER A 1 108 ? 1.427 -2.121 -3.663 1.00 91.56 108 SER A C 1
ATOM 886 O O . SER A 1 108 ? 2.452 -1.878 -4.308 1.00 91.56 108 SER A O 1
ATOM 888 N N . TYR A 1 109 ? 1.327 -3.168 -2.841 1.00 91.81 109 TYR A N 1
ATOM 889 C CA . TYR A 1 109 ? 2.356 -4.188 -2.673 1.00 91.81 109 TYR A CA 1
ATOM 890 C C . TYR A 1 109 ? 2.602 -4.927 -3.987 1.00 91.81 109 TYR A C 1
ATOM 892 O O . TYR A 1 109 ? 3.750 -5.060 -4.410 1.00 91.81 109 TYR A O 1
ATOM 900 N N . ASP A 1 110 ? 1.538 -5.306 -4.687 1.00 90.50 110 ASP A N 1
ATOM 901 C CA . ASP A 1 110 ? 1.581 -5.975 -5.981 1.00 90.50 110 ASP A CA 1
ATOM 902 C C . ASP A 1 110 ? 2.299 -5.135 -7.045 1.00 90.50 110 ASP A C 1
ATOM 904 O O . ASP A 1 110 ? 3.191 -5.603 -7.766 1.00 90.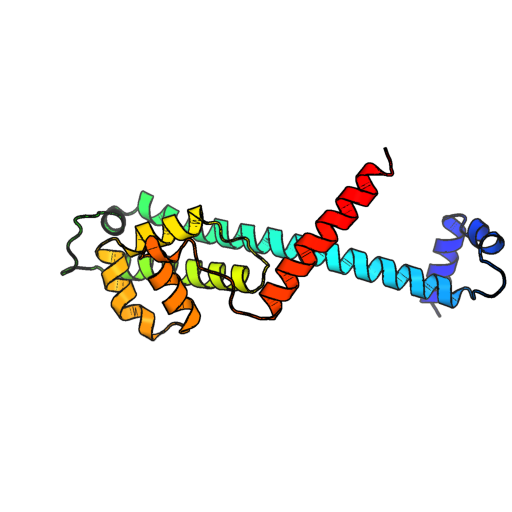50 110 ASP A O 1
ATOM 908 N N . ALA A 1 111 ? 1.962 -3.848 -7.119 1.00 87.69 111 ALA A N 1
ATOM 909 C CA . ALA A 1 111 ? 2.631 -2.901 -7.999 1.00 87.69 111 ALA A CA 1
ATOM 910 C C . ALA A 1 111 ? 4.110 -2.715 -7.619 1.00 87.69 111 ALA A C 1
ATOM 912 O O . ALA A 1 111 ? 4.966 -2.568 -8.501 1.00 87.69 111 ALA A O 1
ATOM 913 N N . PHE A 1 112 ? 4.432 -2.759 -6.327 1.00 86.69 112 PHE A N 1
ATOM 914 C CA . PHE A 1 112 ? 5.799 -2.671 -5.825 1.00 86.69 112 PHE A CA 1
ATOM 915 C C . PHE A 1 112 ? 6.640 -3.896 -6.176 1.00 86.69 112 PHE A C 1
ATOM 917 O O . PHE A 1 112 ? 7.727 -3.756 -6.747 1.00 86.69 112 PHE A O 1
ATOM 924 N N . ILE A 1 113 ? 6.130 -5.106 -5.940 1.00 85.88 113 ILE A N 1
ATOM 925 C CA . ILE A 1 113 ? 6.827 -6.340 -6.315 1.00 85.88 113 ILE A CA 1
ATOM 926 C C . ILE A 1 113 ? 7.009 -6.438 -7.840 1.00 85.88 113 ILE A C 1
ATOM 928 O O . ILE A 1 113 ? 8.005 -6.991 -8.313 1.00 85.88 113 ILE A O 1
ATOM 932 N N . LYS A 1 114 ? 6.110 -5.848 -8.633 1.00 83.81 114 LYS A N 1
ATOM 933 C CA . LYS A 1 114 ? 6.229 -5.777 -10.099 1.00 83.81 114 LYS A CA 1
ATOM 934 C C . LYS A 1 114 ? 7.148 -4.640 -10.582 1.00 83.81 114 LYS A C 1
ATOM 936 O O . LYS A 1 114 ? 7.405 -4.536 -11.779 1.00 83.81 114 LYS A O 1
ATOM 941 N N . GLY A 1 115 ? 7.687 -3.808 -9.685 1.00 81.00 115 GLY A N 1
ATOM 942 C CA . GLY A 1 115 ? 8.564 -2.677 -10.023 1.00 81.00 115 GLY A CA 1
ATOM 943 C C . GLY A 1 115 ? 7.847 -1.514 -10.721 1.00 81.00 115 GLY A C 1
ATOM 944 O O . GLY A 1 115 ? 8.494 -0.662 -11.339 1.00 81.00 115 GLY A O 1
ATOM 945 N N . ILE A 1 116 ? 6.516 -1.488 -10.644 1.00 81.62 116 ILE A N 1
ATOM 946 C CA . ILE A 1 116 ? 5.653 -0.469 -11.245 1.00 81.62 116 ILE A CA 1
ATOM 947 C C . ILE A 1 116 ? 5.607 0.756 -10.328 1.00 81.62 116 ILE A C 1
ATOM 949 O O . ILE A 1 116 ? 5.807 1.879 -10.799 1.00 81.62 116 ILE A O 1
ATOM 953 N N . HIS A 1 117 ? 5.441 0.518 -9.026 1.00 80.44 117 HIS A N 1
ATOM 954 C CA . HIS A 1 117 ? 5.307 1.525 -7.977 1.00 80.44 117 HIS A CA 1
ATOM 955 C C . HIS A 1 117 ? 6.472 1.442 -6.975 1.00 80.44 117 HIS A C 1
ATOM 957 O O . HIS A 1 117 ? 6.984 0.358 -6.703 1.00 80.44 117 HIS A O 1
ATOM 963 N N . ASP A 1 118 ? 6.920 2.579 -6.442 1.00 80.38 118 ASP A N 1
ATOM 964 C CA . ASP A 1 118 ? 7.972 2.618 -5.421 1.00 80.38 118 ASP A CA 1
ATOM 965 C C . ASP A 1 118 ? 7.307 2.704 -4.034 1.00 80.38 118 ASP A C 1
ATOM 967 O O . ASP A 1 118 ? 6.733 3.730 -3.682 1.00 80.38 118 ASP A O 1
ATOM 971 N N . TYR A 1 119 ? 7.407 1.642 -3.231 1.00 81.12 119 TYR A N 1
ATOM 972 C CA . TYR A 1 119 ? 6.815 1.593 -1.892 1.00 81.12 119 TYR A CA 1
ATOM 973 C C . TYR A 1 119 ? 7.852 1.998 -0.835 1.00 81.12 119 TYR A C 1
ATOM 975 O O . TYR A 1 119 ? 8.706 1.208 -0.415 1.00 81.12 119 TYR A O 1
ATOM 983 N N . THR A 1 120 ? 7.841 3.283 -0.479 1.00 82.56 120 THR A N 1
ATOM 984 C CA . THR A 1 120 ? 8.896 3.917 0.327 1.00 82.56 120 THR A CA 1
ATOM 985 C C . THR A 1 120 ? 8.938 3.399 1.768 1.00 82.56 120 THR A C 1
ATOM 987 O O . THR A 1 120 ? 7.948 2.889 2.281 1.00 82.56 120 THR A O 1
ATOM 990 N N . LEU A 1 121 ? 10.069 3.581 2.465 1.00 78.44 121 LEU A N 1
ATOM 991 C CA . LEU A 1 121 ? 10.165 3.266 3.900 1.00 78.44 121 LEU A CA 1
ATOM 992 C C . LEU A 1 121 ? 9.125 4.027 4.736 1.00 78.44 121 LEU A C 1
ATOM 994 O O . LEU A 1 121 ? 8.618 3.479 5.708 1.00 78.44 121 LEU A O 1
ATOM 998 N N . ALA A 1 122 ? 8.797 5.265 4.350 1.00 80.94 122 ALA A N 1
ATOM 999 C CA . ALA A 1 122 ? 7.755 6.045 5.008 1.00 80.94 122 ALA A CA 1
ATOM 1000 C C . ALA A 1 122 ? 6.378 5.388 4.833 1.00 80.94 122 ALA A C 1
ATOM 1002 O O . ALA A 1 122 ? 5.673 5.217 5.815 1.00 80.94 122 ALA A O 1
ATOM 1003 N N . SER A 1 123 ? 6.047 4.931 3.621 1.00 85.56 123 SER A N 1
ATOM 1004 C CA . SER A 1 123 ? 4.798 4.208 3.332 1.00 85.56 123 SER A CA 1
ATOM 1005 C C . SER A 1 123 ? 4.695 2.882 4.097 1.00 85.56 123 SER A C 1
ATOM 1007 O O . SER A 1 123 ? 3.631 2.531 4.595 1.00 85.56 123 SER A O 1
ATOM 1009 N N . GLN A 1 124 ? 5.810 2.155 4.232 1.00 87.50 124 GLN A N 1
ATOM 1010 C CA . GLN A 1 124 ? 5.857 0.926 5.036 1.00 87.50 124 GLN A CA 1
ATOM 1011 C C . GLN A 1 124 ? 5.643 1.214 6.515 1.00 87.50 124 GLN A C 1
ATOM 1013 O O . GLN A 1 124 ? 4.925 0.475 7.180 1.00 87.50 124 GLN A O 1
ATOM 1018 N N . LYS A 1 125 ? 6.256 2.285 7.025 1.00 86.94 125 LYS A N 1
ATOM 1019 C CA . LYS A 1 125 ? 6.063 2.704 8.408 1.00 86.94 125 LYS A CA 1
ATOM 1020 C C . LYS A 1 125 ? 4.613 3.116 8.659 1.00 86.94 125 LYS A C 1
ATOM 1022 O O . LYS A 1 125 ? 4.030 2.613 9.600 1.00 86.94 125 LYS A O 1
ATOM 1027 N N . ASP A 1 126 ? 4.036 3.944 7.793 1.00 90.44 126 ASP A N 1
ATOM 1028 C CA . ASP A 1 126 ? 2.638 4.389 7.880 1.00 90.44 126 ASP A CA 1
ATOM 1029 C C . ASP A 1 126 ? 1.658 3.205 7.906 1.00 90.44 126 ASP A C 1
ATOM 1031 O O . ASP A 1 126 ? 0.783 3.113 8.762 1.00 90.44 126 ASP A O 1
ATOM 1035 N N . THR A 1 127 ? 1.893 2.217 7.042 1.00 92.56 127 THR A N 1
ATOM 1036 C CA . THR A 1 127 ? 1.126 0.963 7.021 1.00 92.56 127 THR A CA 1
ATOM 1037 C C . THR A 1 127 ? 1.279 0.176 8.319 1.00 92.56 127 THR A C 1
ATOM 1039 O O . THR A 1 127 ? 0.294 -0.311 8.869 1.00 92.56 127 THR A O 1
ATOM 1042 N N . GLY A 1 128 ? 2.505 0.064 8.835 1.00 92.75 128 GLY A N 1
ATOM 1043 C CA . GLY A 1 128 ? 2.770 -0.565 10.126 1.00 92.75 128 GLY A CA 1
ATOM 1044 C C . GLY A 1 128 ? 2.080 0.154 11.284 1.00 92.75 128 GLY A C 1
ATOM 1045 O O . GLY A 1 128 ? 1.424 -0.497 12.089 1.00 92.75 128 GLY A O 1
ATOM 1046 N N . ASP A 1 129 ? 2.192 1.480 11.341 1.00 92.31 129 ASP A N 1
ATOM 1047 C CA . ASP A 1 129 ? 1.585 2.326 12.368 1.00 92.31 129 ASP A CA 1
ATOM 1048 C C . ASP A 1 129 ? 0.052 2.173 12.348 1.00 92.31 129 ASP A C 1
ATOM 1050 O O . ASP A 1 129 ? -0.551 1.983 13.402 1.00 92.31 129 ASP A O 1
ATOM 1054 N N . PHE A 1 130 ? -0.572 2.136 11.164 1.00 94.81 130 PHE A N 1
ATOM 1055 C CA . PHE A 1 130 ? -2.012 1.902 11.018 1.00 94.81 130 PHE A CA 1
ATOM 1056 C C . PHE A 1 130 ? -2.441 0.505 11.486 1.00 94.81 130 PHE A C 1
ATOM 1058 O O . PHE A 1 130 ? -3.363 0.384 12.288 1.00 94.81 130 PHE A O 1
ATOM 1065 N N . PHE A 1 131 ? -1.775 -0.563 11.031 1.00 96.00 131 PHE A N 1
ATOM 1066 C CA . PHE A 1 131 ? -2.128 -1.939 11.415 1.00 96.00 131 PHE A CA 1
ATOM 1067 C C . PHE A 1 131 ? -1.676 -2.333 12.830 1.00 96.00 131 PHE A C 1
ATOM 1069 O O . PHE A 1 131 ? -1.939 -3.455 13.260 1.00 96.00 131 PHE A O 1
ATOM 1076 N N . ASN A 1 132 ? -1.017 -1.427 13.555 1.00 94.38 132 ASN A N 1
ATOM 1077 C CA . ASN A 1 132 ? -0.760 -1.540 14.991 1.00 94.38 132 ASN A CA 1
ATOM 1078 C C . ASN A 1 132 ? -1.870 -0.908 15.850 1.00 94.38 132 ASN A C 1
ATOM 1080 O O . ASN A 1 132 ? -1.831 -1.034 17.072 1.00 94.38 132 ASN A O 1
ATOM 1084 N N . LEU A 1 133 ? -2.851 -0.232 15.244 1.00 95.62 133 LEU A N 1
ATOM 1085 C CA . LEU A 1 133 ? -4.002 0.306 15.968 1.00 95.62 133 LEU A CA 1
ATOM 1086 C C . LEU A 1 133 ? -5.001 -0.808 16.326 1.00 95.62 133 LEU A C 1
ATOM 1088 O O . LEU A 1 133 ? -5.116 -1.776 15.569 1.00 95.62 133 LEU A O 1
ATOM 1092 N N . PRO A 1 134 ? -5.777 -0.668 17.421 1.00 96.00 134 PRO A N 1
ATOM 1093 C CA . PRO A 1 134 ? -6.590 -1.764 17.955 1.00 96.00 134 PRO A CA 1
ATOM 1094 C C . PRO A 1 134 ? -7.596 -2.343 16.952 1.00 96.00 134 PRO A C 1
ATOM 1096 O O . PRO A 1 134 ? -7.643 -3.554 16.741 1.00 96.00 134 PRO A O 1
ATOM 1099 N N . ILE A 1 135 ? -8.387 -1.484 16.295 1.00 96.56 135 ILE A N 1
ATOM 1100 C CA . ILE A 1 135 ? -9.403 -1.926 15.328 1.00 96.56 135 ILE A CA 1
ATOM 1101 C C . ILE A 1 135 ? -8.751 -2.517 14.063 1.00 96.56 135 ILE A C 1
ATOM 1103 O O . ILE A 1 135 ? -9.106 -3.644 13.699 1.00 96.56 135 ILE A O 1
ATOM 1107 N N . PRO A 1 136 ? -7.808 -1.830 13.381 1.00 97.00 136 PRO A N 1
ATOM 1108 C CA . PRO A 1 136 ? -7.108 -2.408 12.236 1.00 97.00 136 PRO A CA 1
ATOM 1109 C C . PRO A 1 136 ? -6.415 -3.737 12.532 1.00 97.00 136 PRO A C 1
ATOM 1111 O O . PRO A 1 136 ? -6.504 -4.649 11.713 1.00 97.00 136 PRO A O 1
ATOM 1114 N N . ASP A 1 137 ? -5.773 -3.872 13.693 1.00 97.12 137 ASP A N 1
ATOM 1115 C CA . ASP A 1 137 ? -5.092 -5.102 14.095 1.00 97.12 137 ASP A CA 1
ATOM 1116 C C . ASP A 1 137 ? -6.066 -6.268 14.310 1.00 97.12 137 ASP A C 1
ATOM 1118 O O . ASP A 1 137 ? -5.860 -7.374 13.798 1.00 97.12 137 ASP A O 1
ATOM 1122 N N . ALA A 1 138 ? -7.172 -6.014 15.013 1.00 97.38 138 ALA A N 1
ATOM 1123 C CA . ALA A 1 138 ? -8.212 -7.011 15.239 1.00 97.38 138 ALA A CA 1
ATOM 1124 C C . ALA A 1 138 ? -8.837 -7.486 13.916 1.00 97.38 138 ALA A C 1
ATOM 1126 O O . ALA A 1 138 ? -9.067 -8.682 13.718 1.00 97.38 138 ALA A O 1
ATOM 1127 N N . VAL A 1 139 ? -9.077 -6.566 12.974 1.00 97.50 139 VAL A N 1
ATOM 1128 C CA . VAL A 1 139 ? -9.579 -6.919 11.639 1.00 97.50 139 VAL A CA 1
ATOM 1129 C C . VAL A 1 139 ? -8.524 -7.683 10.837 1.00 97.50 139 VAL A C 1
ATOM 1131 O O . VAL A 1 139 ? -8.860 -8.705 10.237 1.00 97.50 139 VAL A O 1
ATOM 1134 N N . TRP A 1 140 ? -7.262 -7.242 10.846 1.00 97.31 140 TRP A N 1
ATOM 1135 C CA . TRP A 1 140 ? -6.158 -7.913 10.151 1.00 97.31 140 TRP A CA 1
ATOM 1136 C C . TRP A 1 140 ? -5.954 -9.347 10.640 1.00 97.31 140 TRP A C 1
ATOM 1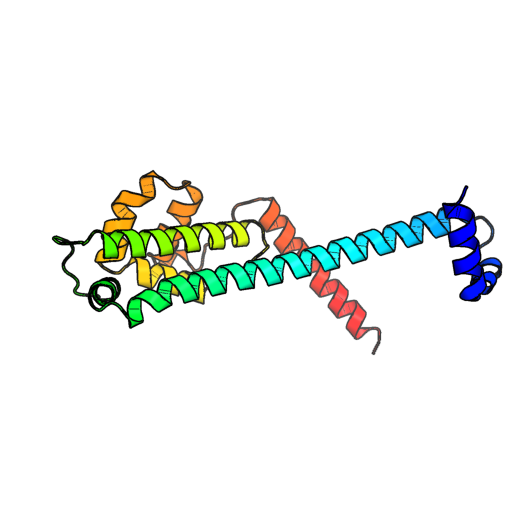138 O O . TRP A 1 140 ? -5.812 -10.261 9.830 1.00 97.31 140 TRP A O 1
ATOM 1148 N N . SER A 1 141 ? -6.016 -9.563 11.954 1.00 96.50 141 SER A N 1
ATOM 1149 C CA . SER A 1 141 ? -5.831 -10.877 12.574 1.00 96.50 141 SER A CA 1
ATOM 1150 C C . SER A 1 141 ? -6.799 -11.936 12.046 1.00 96.50 141 SER A C 1
ATOM 1152 O O . SER A 1 141 ? -6.411 -13.097 11.947 1.00 96.50 141 SER A O 1
ATOM 1154 N N . VAL A 1 142 ? -8.014 -11.530 11.666 1.00 96.31 142 VAL A N 1
ATOM 1155 C CA . VAL A 1 142 ? -9.018 -12.399 11.034 1.00 96.31 142 VAL A CA 1
ATOM 1156 C C . VAL A 1 142 ? -8.862 -12.421 9.513 1.00 96.31 142 VAL A C 1
ATOM 1158 O O . VAL A 1 142 ? -8.975 -13.467 8.885 1.00 96.31 142 VAL A O 1
ATOM 1161 N N . ALA A 1 143 ? -8.623 -11.265 8.893 1.00 96.62 143 ALA A N 1
ATOM 1162 C CA . ALA A 1 143 ? -8.622 -11.139 7.439 1.00 96.62 143 ALA A CA 1
ATOM 1163 C C . ALA A 1 143 ? -7.406 -11.797 6.770 1.00 96.62 143 ALA A C 1
ATOM 1165 O O . ALA A 1 143 ? -7.513 -12.233 5.628 1.00 96.62 143 ALA A O 1
ATOM 1166 N N . LYS A 1 144 ? -6.263 -11.890 7.458 1.00 96.12 144 LYS A N 1
ATOM 1167 C CA . LYS A 1 144 ? -5.001 -12.398 6.894 1.00 96.12 144 LYS A CA 1
ATOM 1168 C C . LYS A 1 144 ? -5.077 -13.818 6.322 1.00 96.12 144 LYS A C 1
ATOM 1170 O O . LYS A 1 144 ? -4.269 -14.151 5.467 1.00 96.12 144 LYS A O 1
ATOM 1175 N N . GLU A 1 145 ? -6.040 -14.633 6.754 1.00 95.62 145 GL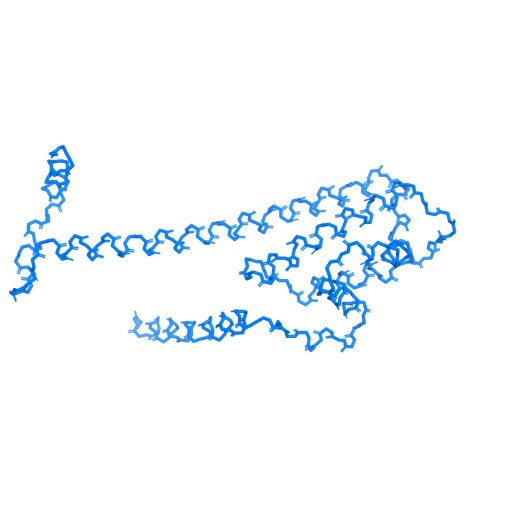U A N 1
ATOM 1176 C CA . GLU A 1 145 ? -6.262 -15.992 6.231 1.00 95.62 145 GLU A CA 1
ATOM 1177 C C . GLU A 1 145 ? -6.697 -16.009 4.757 1.00 95.62 145 GLU A C 1
ATOM 1179 O O . GLU A 1 145 ? -6.525 -17.017 4.079 1.00 95.62 145 GLU A O 1
ATOM 1184 N N . TYR A 1 146 ? -7.229 -14.892 4.249 1.00 95.88 146 TYR A N 1
ATOM 1185 C CA . TYR A 1 146 ? -7.695 -14.756 2.866 1.00 95.88 146 TYR A CA 1
ATOM 1186 C C . TYR A 1 146 ? -6.645 -14.167 1.915 1.00 95.88 146 TYR A C 1
ATOM 1188 O O . TYR A 1 146 ? -6.937 -13.993 0.734 1.00 95.88 146 TYR A O 1
ATOM 1196 N N . TYR A 1 147 ? -5.454 -13.828 2.414 1.00 94.88 147 TYR A N 1
ATOM 1197 C CA . TYR A 1 147 ? -4.408 -13.163 1.639 1.00 94.88 147 TYR A CA 1
ATOM 1198 C C . TYR A 1 147 ? -3.217 -14.081 1.363 1.00 94.88 147 TYR A C 1
ATOM 1200 O O . TYR A 1 147 ? -2.907 -14.987 2.136 1.00 94.88 147 TYR A O 1
ATOM 1208 N N . GLU A 1 148 ? -2.495 -13.790 0.279 1.00 94.06 148 GLU A N 1
ATOM 1209 C CA . GLU A 1 148 ? -1.289 -14.530 -0.100 1.00 94.06 148 GLU A CA 1
ATOM 1210 C C . GLU A 1 148 ? -0.195 -14.458 0.991 1.00 94.06 148 GLU A C 1
ATOM 1212 O O . GLU A 1 148 ? 0.055 -13.376 1.550 1.00 94.06 148 GLU A O 1
ATOM 1217 N N . PRO A 1 149 ? 0.526 -15.562 1.284 1.00 93.56 149 PRO A N 1
ATOM 1218 C CA . PRO A 1 149 ? 1.502 -15.626 2.378 1.00 93.56 149 PRO A CA 1
ATOM 1219 C C . PRO A 1 149 ? 2.600 -14.556 2.321 1.00 93.56 149 PRO A C 1
ATOM 1221 O O . PRO A 1 149 ? 3.074 -14.073 3.358 1.00 93.56 149 PRO A O 1
ATOM 1224 N N . GLU A 1 150 ? 3.033 -14.164 1.122 1.00 91.50 150 GLU A N 1
ATOM 1225 C CA . GLU A 1 150 ? 4.016 -13.102 0.936 1.00 91.50 150 GLU A CA 1
ATOM 1226 C C . GLU A 1 150 ? 3.481 -11.738 1.376 1.00 91.50 150 GLU A C 1
ATOM 1228 O O . GLU A 1 150 ? 4.230 -10.971 1.987 1.00 91.50 150 GLU A O 1
ATOM 1233 N N . PHE A 1 151 ? 2.211 -11.441 1.092 1.00 94.12 151 PHE A N 1
ATOM 1234 C CA . PHE A 1 151 ? 1.573 -10.196 1.515 1.00 94.12 151 PHE A CA 1
ATOM 1235 C C . PHE A 1 151 ? 1.355 -10.181 3.030 1.00 94.12 151 PHE A C 1
ATOM 1237 O O . PHE A 1 151 ? 1.685 -9.191 3.685 1.00 94.12 151 PHE A O 1
ATOM 1244 N N . VAL A 1 152 ? 0.929 -11.309 3.610 1.00 95.00 152 VAL A N 1
ATOM 1245 C CA . VAL A 1 152 ? 0.824 -11.472 5.070 1.00 95.00 152 VAL A CA 1
ATOM 1246 C C . VAL A 1 152 ? 2.171 -11.207 5.743 1.00 95.00 152 VAL A C 1
ATOM 1248 O O . VAL A 1 152 ? 2.272 -10.384 6.651 1.00 95.00 152 VAL A O 1
ATOM 1251 N N . THR A 1 153 ? 3.238 -11.829 5.233 1.00 93.06 153 THR A N 1
ATOM 1252 C CA . THR A 1 153 ? 4.607 -11.625 5.734 1.00 93.06 153 THR A CA 1
ATOM 1253 C C . THR A 1 153 ? 5.047 -10.164 5.626 1.00 93.06 153 THR A C 1
ATOM 1255 O O . THR A 1 153 ? 5.801 -9.680 6.473 1.00 93.06 153 THR A O 1
ATOM 1258 N N . PHE A 1 154 ? 4.623 -9.469 4.571 1.00 91.69 154 PHE A N 1
ATOM 1259 C CA . PHE A 1 154 ? 4.919 -8.060 4.371 1.00 91.69 154 PHE A CA 1
ATOM 1260 C C . PHE A 1 154 ? 4.227 -7.187 5.426 1.00 91.69 154 PHE A C 1
ATOM 1262 O O . PHE A 1 154 ? 4.936 -6.466 6.126 1.00 91.69 154 PHE A O 1
ATOM 1269 N N . ILE A 1 155 ? 2.906 -7.306 5.609 1.00 94.06 155 ILE A N 1
ATOM 1270 C CA . ILE A 1 155 ? 2.143 -6.525 6.602 1.00 94.06 155 ILE A CA 1
ATOM 1271 C C . ILE A 1 155 ? 2.609 -6.824 8.035 1.00 94.06 155 ILE A C 1
ATOM 1273 O O . ILE A 1 155 ? 2.909 -5.910 8.806 1.00 94.06 155 ILE A O 1
ATOM 1277 N N . ASP A 1 156 ? 2.775 -8.096 8.398 1.00 93.75 156 ASP A N 1
ATOM 1278 C CA . ASP A 1 156 ? 3.304 -8.462 9.720 1.00 93.75 156 ASP A CA 1
ATOM 1279 C C . ASP A 1 156 ? 4.742 -7.947 9.909 1.00 93.75 156 ASP A C 1
ATOM 1281 O O . ASP A 1 156 ? 5.160 -7.551 11.002 1.00 93.75 156 ASP A O 1
ATOM 1285 N N . GLY A 1 157 ? 5.508 -7.910 8.817 1.00 90.31 157 GLY A N 1
ATOM 1286 C CA . GLY A 1 157 ? 6.821 -7.289 8.761 1.00 90.31 157 GLY A CA 1
ATOM 1287 C C . GLY A 1 157 ? 6.774 -5.792 9.056 1.00 90.31 157 GLY A C 1
ATOM 1288 O O . GLY A 1 157 ? 7.595 -5.328 9.849 1.00 90.31 157 GLY A O 1
ATOM 1289 N N . THR A 1 158 ? 5.823 -5.051 8.474 1.00 89.50 158 THR A N 1
ATOM 1290 C CA . THR A 1 158 ? 5.700 -3.598 8.667 1.00 89.50 158 THR A CA 1
ATOM 1291 C C . THR A 1 158 ? 5.264 -3.218 10.074 1.00 89.50 158 THR A C 1
ATOM 1293 O O . THR A 1 158 ? 5.757 -2.227 10.606 1.00 89.50 158 THR A O 1
ATOM 1296 N N . LYS A 1 159 ? 4.419 -4.034 10.714 1.00 87.56 159 LYS A N 1
ATOM 1297 C CA . LYS A 1 159 ? 4.006 -3.847 12.115 1.00 87.56 159 LYS A CA 1
ATOM 1298 C C . LYS A 1 159 ? 5.179 -3.913 13.095 1.00 87.56 159 LYS A C 1
ATOM 1300 O O . LYS A 1 159 ? 5.218 -3.193 14.090 1.00 87.56 159 LYS A O 1
ATOM 1305 N N . SER A 1 160 ? 6.175 -4.747 12.793 1.00 79.25 160 SER A N 1
ATOM 1306 C CA . SER A 1 160 ? 7.403 -4.863 13.582 1.00 79.25 160 SER A CA 1
ATOM 1307 C C . SER A 1 160 ? 8.507 -3.940 13.041 1.00 79.25 160 SER A C 1
ATOM 1309 O O . SER A 1 160 ? 9.242 -4.297 12.119 1.00 79.25 160 SER A O 1
ATOM 1311 N N . LEU A 1 161 ? 8.693 -2.761 13.652 1.00 58.50 161 LEU A N 1
ATOM 1312 C CA . LEU A 1 161 ? 9.713 -1.763 13.259 1.00 58.50 161 LEU A CA 1
ATOM 1313 C C . LEU A 1 161 ? 11.131 -2.353 13.058 1.00 58.50 161 LEU A C 1
ATOM 1315 O O . LEU A 1 161 ? 11.916 -1.845 12.254 1.00 58.50 161 LEU A O 1
ATOM 1319 N N . ALA A 1 162 ? 11.458 -3.456 13.742 1.00 51.00 162 ALA A N 1
ATOM 1320 C CA . ALA A 1 162 ? 12.735 -4.161 13.631 1.00 51.00 162 ALA A CA 1
ATOM 1321 C C . ALA A 1 162 ? 12.975 -4.859 12.270 1.00 51.00 162 ALA A C 1
ATOM 1323 O O . ALA A 1 162 ? 14.130 -5.072 11.897 1.00 51.00 162 ALA A O 1
ATOM 1324 N N . LYS A 1 163 ? 11.930 -5.197 11.496 1.00 51.34 163 LYS A N 1
ATOM 1325 C CA . LYS A 1 163 ? 12.062 -5.940 10.222 1.00 51.34 163 LYS A CA 1
ATOM 1326 C C . LYS A 1 163 ? 12.128 -5.047 8.976 1.00 51.34 163 LYS A C 1
ATOM 1328 O O . LYS A 1 163 ? 12.630 -5.494 7.943 1.00 51.34 163 LYS A O 1
ATOM 1333 N N . LEU A 1 164 ? 11.732 -3.776 9.078 1.00 52.47 164 LEU A N 1
ATOM 1334 C CA . LEU A 1 164 ? 11.676 -2.833 7.948 1.00 52.47 164 LEU A CA 1
ATOM 1335 C C . LEU A 1 164 ? 13.046 -2.537 7.316 1.00 52.47 164 LEU A C 1
ATOM 1337 O O . LEU A 1 164 ? 13.163 -2.436 6.097 1.00 52.47 164 LEU A O 1
ATOM 1341 N N . LYS A 1 165 ? 14.120 -2.469 8.117 1.00 49.41 165 LYS A N 1
ATOM 1342 C CA . LYS A 1 165 ? 15.483 -2.220 7.599 1.00 49.41 165 LYS A CA 1
ATOM 1343 C C . LYS A 1 165 ? 16.020 -3.360 6.720 1.00 49.41 165 LYS A C 1
ATOM 1345 O O . LYS A 1 165 ? 16.940 -3.139 5.936 1.00 49.41 165 LYS A O 1
ATOM 1350 N N . ASN A 1 166 ? 15.449 -4.561 6.838 1.00 44.75 166 ASN A N 1
ATOM 1351 C CA . ASN A 1 166 ? 15.955 -5.782 6.211 1.00 44.75 166 ASN A CA 1
ATOM 1352 C C . ASN A 1 166 ? 15.022 -6.369 5.146 1.00 44.75 166 ASN A C 1
ATOM 1354 O O . ASN A 1 166 ? 15.368 -7.396 4.554 1.00 44.75 166 ASN A O 1
ATOM 1358 N N . PHE A 1 167 ? 13.876 -5.740 4.863 1.00 52.50 167 PHE A N 1
ATOM 1359 C CA . PHE A 1 167 ? 12.985 -6.209 3.807 1.00 52.50 167 PHE A CA 1
ATOM 1360 C C . PHE A 1 167 ? 13.647 -6.004 2.439 1.00 52.50 167 PHE A C 1
ATOM 1362 O O . PHE A 1 167 ? 13.648 -4.918 1.858 1.00 52.50 167 PHE A O 1
ATOM 1369 N N . LYS A 1 168 ? 14.275 -7.070 1.932 1.00 53.84 168 LYS A N 1
ATOM 1370 C CA . LYS A 1 168 ? 14.828 -7.125 0.581 1.00 53.84 168 LYS A CA 1
ATOM 1371 C C . LYS A 1 168 ? 13.855 -7.885 -0.316 1.00 53.84 168 LYS A C 1
ATOM 1373 O O . LYS A 1 168 ? 13.473 -8.998 0.044 1.00 53.84 168 LYS A O 1
ATOM 1378 N N . PRO A 1 169 ? 13.514 -7.342 -1.497 1.00 50.44 169 PRO A N 1
ATOM 1379 C CA . PRO A 1 169 ? 12.666 -8.030 -2.460 1.00 50.44 169 PRO A CA 1
ATOM 1380 C C . PRO A 1 169 ? 13.197 -9.447 -2.732 1.00 50.44 169 PRO A C 1
ATOM 1382 O O . PRO A 1 169 ? 14.358 -9.627 -3.126 1.00 50.44 169 PRO A O 1
ATOM 1385 N N . LYS A 1 170 ? 12.372 -10.466 -2.453 1.00 51.53 170 LYS A N 1
ATOM 1386 C CA . LYS A 1 170 ? 12.780 -11.877 -2.545 1.00 51.53 170 LYS A CA 1
ATOM 1387 C C . LYS A 1 170 ? 12.881 -12.361 -3.995 1.00 51.53 170 LYS A C 1
ATOM 1389 O O . LYS A 1 170 ? 13.716 -13.225 -4.266 1.00 51.53 170 LYS A O 1
ATOM 1394 N N . SER A 1 171 ? 12.107 -11.804 -4.935 1.00 55.12 171 SER A N 1
ATOM 1395 C CA . SER A 1 171 ? 12.010 -12.386 -6.279 1.00 55.12 171 SER A CA 1
ATOM 1396 C C . SER A 1 171 ? 13.261 -12.122 -7.131 1.00 55.12 171 SER A C 1
ATOM 1398 O O . SER A 1 171 ? 13.830 -11.025 -7.160 1.00 55.12 171 SER A O 1
ATOM 1400 N N . LEU A 1 172 ? 13.711 -13.155 -7.853 1.00 48.16 172 LEU A N 1
ATOM 1401 C CA . LEU A 1 172 ? 14.879 -13.103 -8.742 1.00 48.16 172 LEU A CA 1
ATOM 1402 C C . LEU A 1 172 ? 14.741 -11.985 -9.791 1.00 48.16 172 LEU A C 1
ATOM 1404 O O . LEU A 1 172 ? 15.708 -11.275 -10.072 1.00 48.16 172 LEU A O 1
ATOM 1408 N N . ARG A 1 173 ? 13.518 -11.767 -10.294 1.00 52.78 173 ARG A N 1
ATOM 1409 C CA . ARG A 1 173 ? 13.184 -10.684 -11.230 1.00 52.78 173 ARG A CA 1
ATOM 1410 C C . ARG A 1 173 ? 13.418 -9.302 -10.616 1.00 52.78 173 ARG A C 1
ATOM 1412 O O . ARG A 1 173 ? 14.027 -8.457 -11.266 1.00 52.78 173 ARG A O 1
ATOM 1419 N N . GLN A 1 174 ? 13.046 -9.088 -9.352 1.00 58.69 174 GLN A N 1
ATOM 1420 C CA . GLN A 1 174 ? 13.305 -7.825 -8.650 1.00 58.69 174 GLN A CA 1
ATOM 1421 C C . GLN A 1 174 ? 14.802 -7.608 -8.403 1.00 58.69 174 GLN A C 1
ATOM 1423 O O . GLN A 1 174 ? 15.311 -6.521 -8.665 1.00 58.69 174 GLN A O 1
ATOM 1428 N N . LYS A 1 175 ? 15.548 -8.635 -7.967 1.00 57.31 175 LYS A N 1
ATOM 1429 C CA . LYS A 1 175 ? 17.012 -8.529 -7.785 1.00 57.31 175 LYS A CA 1
ATOM 1430 C C . LYS A 1 175 ? 17.723 -8.161 -9.088 1.00 57.31 175 LYS A C 1
ATOM 1432 O O . LYS A 1 175 ? 18.618 -7.312 -9.082 1.00 57.31 175 LYS A O 1
ATOM 1437 N N . ILE A 1 176 ? 17.318 -8.781 -10.196 1.00 62.16 176 ILE A N 1
ATOM 1438 C CA . ILE A 1 176 ? 17.829 -8.487 -11.538 1.00 62.16 176 ILE A CA 1
ATOM 1439 C C . ILE A 1 176 ? 17.468 -7.052 -11.935 1.00 62.16 176 ILE A C 1
ATOM 1441 O O . ILE A 1 176 ? 18.359 -6.294 -12.317 1.00 62.16 176 ILE A O 1
ATOM 1445 N N . PHE A 1 177 ? 16.212 -6.640 -11.747 1.00 62.84 177 PHE A N 1
ATOM 1446 C CA . PHE A 1 177 ? 15.740 -5.288 -12.049 1.00 62.84 177 PHE A CA 1
ATOM 1447 C C . PHE A 1 177 ? 16.493 -4.205 -11.259 1.00 62.84 177 PHE A C 1
ATOM 1449 O O . PHE A 1 177 ? 16.992 -3.249 -11.853 1.00 62.84 177 PHE A O 1
ATOM 1456 N N . TYR A 1 178 ? 16.680 -4.374 -9.944 1.00 58.16 178 TYR A N 1
ATOM 1457 C CA . TYR A 1 178 ? 17.454 -3.439 -9.115 1.00 58.16 178 TYR A CA 1
ATOM 1458 C C . TYR A 1 178 ? 18.934 -3.378 -9.529 1.00 58.16 178 TYR A C 1
ATOM 1460 O O . TYR A 1 178 ? 19.512 -2.287 -9.616 1.00 58.16 178 TYR A O 1
ATOM 1468 N N . ARG A 1 179 ? 19.557 -4.524 -9.848 1.00 63.38 179 ARG A N 1
ATOM 1469 C CA . ARG A 1 179 ? 20.945 -4.567 -10.344 1.00 63.38 179 ARG A CA 1
ATOM 1470 C C . ARG A 1 179 ? 21.082 -3.866 -11.698 1.00 63.38 179 ARG A C 1
ATOM 1472 O O . ARG A 1 179 ? 21.991 -3.048 -11.854 1.00 63.38 179 ARG A O 1
ATOM 1479 N N . LEU A 1 180 ? 20.168 -4.117 -12.636 1.00 60.62 180 LEU A N 1
ATOM 1480 C CA . LEU A 1 180 ? 20.133 -3.464 -13.950 1.00 60.62 180 LEU A CA 1
ATOM 1481 C C . LEU A 1 180 ? 19.895 -1.958 -13.829 1.00 60.62 180 LEU A C 1
ATOM 1483 O O . LEU A 1 180 ? 20.651 -1.189 -14.417 1.00 60.62 180 LEU A O 1
ATOM 1487 N N . ARG A 1 181 ? 18.943 -1.517 -12.995 1.00 60.97 181 ARG A N 1
ATOM 1488 C CA . ARG A 1 181 ? 18.662 -0.091 -12.738 1.00 60.97 181 ARG A CA 1
ATOM 1489 C C . ARG A 1 181 ? 19.909 0.656 -12.263 1.00 60.97 181 ARG A C 1
ATOM 1491 O O . ARG A 1 181 ? 20.198 1.742 -12.761 1.00 60.97 181 ARG A O 1
ATOM 1498 N N . SER A 1 182 ? 20.682 0.070 -11.345 1.00 54.66 182 SER A N 1
ATOM 1499 C CA . SER A 1 182 ? 21.916 0.696 -10.846 1.00 54.66 182 SER A CA 1
ATOM 1500 C C . SER A 1 182 ? 23.024 0.780 -11.908 1.00 54.66 182 SER A C 1
ATOM 1502 O O . SER A 1 182 ? 23.704 1.804 -12.002 1.00 54.66 182 SER A O 1
ATOM 1504 N N . LYS A 1 183 ? 23.177 -0.254 -12.750 1.00 68.44 183 LYS A N 1
ATOM 1505 C CA . LYS A 1 183 ? 24.154 -0.275 -13.850 1.00 68.44 183 LYS A CA 1
ATOM 1506 C C . LYS A 1 183 ? 23.781 0.703 -14.965 1.00 68.44 183 LYS A C 1
ATOM 1508 O O . LYS A 1 183 ? 24.622 1.501 -15.366 1.00 68.44 183 LYS A O 1
ATOM 1513 N N . VAL A 1 184 ? 22.524 0.701 -15.408 1.00 66.44 184 VAL A N 1
ATOM 1514 C CA . VAL A 1 184 ? 22.027 1.603 -16.459 1.00 66.44 184 VAL A CA 1
ATOM 1515 C C . VAL A 1 184 ? 22.125 3.061 -16.012 1.00 66.44 184 VAL A C 1
ATOM 1517 O O . VAL A 1 184 ? 22.628 3.890 -16.764 1.00 66.44 184 VAL A O 1
ATOM 1520 N N . ARG A 1 185 ? 21.763 3.383 -14.761 1.00 63.25 185 ARG A N 1
ATOM 1521 C CA . ARG A 1 185 ? 21.924 4.743 -14.216 1.00 63.25 185 ARG A CA 1
ATOM 1522 C C . ARG A 1 185 ? 23.388 5.198 -14.225 1.00 63.25 185 ARG A C 1
ATOM 1524 O O . ARG A 1 185 ? 23.659 6.328 -14.613 1.00 63.25 185 ARG A O 1
ATOM 1531 N N . LYS A 1 186 ? 24.335 4.329 -13.847 1.00 69.62 186 LYS A N 1
ATOM 1532 C CA . LYS A 1 186 ? 25.778 4.641 -13.902 1.00 69.62 186 LYS A CA 1
ATOM 1533 C C . LYS A 1 186 ? 26.272 4.881 -15.331 1.00 69.62 186 LYS A C 1
ATOM 1535 O O . LYS A 1 186 ? 27.092 5.770 -15.536 1.00 69.62 186 LYS A O 1
ATOM 1540 N N . ILE A 1 187 ? 25.781 4.114 -16.303 1.00 70.62 187 ILE A N 1
ATOM 1541 C CA . ILE A 1 187 ? 26.144 4.278 -17.718 1.00 70.62 187 ILE A CA 1
ATOM 1542 C C . ILE A 1 187 ? 25.590 5.598 -18.263 1.00 70.62 187 ILE A C 1
ATOM 1544 O O . ILE A 1 187 ? 26.340 6.374 -18.846 1.00 70.62 187 ILE A O 1
ATOM 1548 N N . LEU A 1 188 ? 24.317 5.900 -18.002 1.00 52.03 188 LEU A N 1
ATOM 1549 C CA . LEU A 1 188 ? 23.680 7.141 -18.450 1.00 52.03 188 LEU A CA 1
ATOM 1550 C C . LEU A 1 188 ? 24.322 8.389 -17.829 1.00 52.03 188 LEU A C 1
ATOM 1552 O O . LEU A 1 188 ? 24.521 9.374 -18.530 1.00 52.03 188 LEU A O 1
ATOM 1556 N N . LEU A 1 189 ? 24.714 8.341 -16.550 1.00 65.75 189 LEU A N 1
ATOM 1557 C CA . LEU A 1 189 ? 25.449 9.436 -15.902 1.00 65.75 189 LEU A CA 1
ATOM 1558 C C . LEU A 1 189 ? 26.856 9.621 -16.491 1.00 65.75 189 LEU A C 1
ATOM 1560 O O . LEU A 1 189 ? 27.289 10.750 -16.701 1.00 65.75 189 LEU A O 1
ATOM 1564 N N . LYS A 1 190 ? 27.562 8.525 -16.808 1.00 69.38 190 LYS A N 1
ATOM 1565 C CA . LYS A 1 190 ? 28.863 8.594 -17.493 1.00 69.38 190 LYS A CA 1
ATOM 1566 C C . LYS A 1 190 ? 28.753 9.157 -18.911 1.00 69.38 190 LYS A C 1
ATOM 1568 O O . LYS A 1 190 ? 29.659 9.859 -19.337 1.00 69.38 190 LYS A O 1
ATOM 1573 N N . LEU A 1 191 ? 27.674 8.850 -19.628 1.00 59.28 191 LEU A N 1
ATOM 1574 C CA . LEU A 1 191 ? 27.420 9.386 -20.966 1.00 59.28 191 LEU A CA 1
ATOM 1575 C C . LEU A 1 191 ? 27.020 10.867 -20.913 1.00 59.28 191 LEU A C 1
ATOM 1577 O O . LEU A 1 191 ? 27.544 11.657 -21.688 1.00 59.28 191 LEU A O 1
ATOM 1581 N N . GLY A 1 192 ? 26.176 11.265 -19.956 1.00 53.19 192 GLY A N 1
ATOM 1582 C CA . GLY A 1 192 ? 25.780 12.665 -19.764 1.00 53.19 192 GLY A CA 1
ATOM 1583 C C . GLY A 1 192 ? 26.938 13.589 -19.371 1.00 53.19 192 GLY A C 1
ATOM 1584 O O . GLY A 1 192 ? 26.967 14.736 -19.798 1.00 53.19 192 GLY A O 1
ATOM 1585 N N . ASN A 1 193 ? 27.926 13.085 -18.624 1.00 54.50 193 ASN A N 1
ATOM 1586 C CA . ASN A 1 193 ? 29.133 13.844 -18.272 1.00 54.50 193 ASN A CA 1
ATOM 1587 C C . ASN A 1 193 ? 30.194 13.893 -19.385 1.00 54.50 193 ASN A C 1
ATOM 1589 O O . ASN A 1 193 ? 31.174 14.606 -19.231 1.00 54.50 193 ASN A O 1
ATOM 1593 N N . ARG A 1 194 ? 30.042 13.122 -20.469 1.00 50.06 194 ARG A N 1
ATOM 1594 C CA . ARG A 1 194 ? 30.943 13.152 -21.638 1.00 50.06 194 ARG A CA 1
ATOM 1595 C C . ARG A 1 194 ? 30.424 14.026 -22.783 1.00 50.06 194 ARG A C 1
ATOM 1597 O O . ARG A 1 194 ? 31.126 14.200 -23.768 1.00 50.06 194 ARG A O 1
ATOM 1604 N N . LEU A 1 195 ? 29.187 14.508 -22.668 1.00 43.47 195 LEU A N 1
ATOM 1605 C CA . LEU A 1 195 ? 28.511 15.371 -23.642 1.00 43.47 195 LEU A CA 1
ATOM 1606 C C . LEU A 1 195 ? 28.403 16.829 -23.149 1.00 43.47 195 LEU A C 1
ATOM 1608 O O . LEU A 1 195 ? 27.658 17.615 -23.727 1.00 43.47 195 LEU A O 1
ATOM 1612 N N . LYS A 1 196 ? 29.119 17.167 -22.071 1.00 44.09 196 LYS A N 1
ATOM 1613 C CA . LYS A 1 196 ? 29.404 18.529 -21.606 1.00 44.09 196 LYS A CA 1
ATOM 1614 C C . LYS A 1 196 ? 30.896 18.772 -21.756 1.00 44.09 196 LYS A C 1
ATOM 1616 O O . LYS A 1 196 ? 31.248 19.932 -22.036 1.00 44.09 196 LYS A O 1
#

pLDDT: mean 78.03, std 16.82, range [39.34, 97.5]

Organism: NCBI:txid1792845

Radius of gyration: 26.02 Å; chains: 1; bounding box: 50×34×75 Å

Secondary structure (DSSP, 8-state):
-HHHHHHHHHHHHTTTHHHHTTS-TT--HHHHHHHHHHHHHHHHHHHHHHHHHHHHHHHHHHHHHHHHHHHHH-HHHHGGG-TT--GGG--HHHHHHHHHHHHHHHHHHHHHHTTSS---HHHHHHHHHHHTSHHHHHHHHHHGGGS-HHHHHHHHHHHSTTTGGG-----HHHHHHHHHHHHHHHHHHHHHTT--